Protein AF-A0A2V1K6I4-F1 (afdb_monomer)

Sequence (232 aa):
MAAVVGASSCLRKLARFDKHNQSDSRKQEQRWRVDILKKLDGSPRFKNSRKVRKVLEIADAGIETPGEGYLLWLMHCIIPNAVRGCHIEKGLTPSPAPEWLTTPATASARNLSRKTATEQRIKIFTQYEIIASGRQYFGDLAIPSHKIIIEFDGGEKIQNSRARIEFLERQRNLLNAGWSVVRIDSRQLAHPQELIDYLISRLSALGIPVRHPQGSLWSTIPRELLDLDRRY

Organism: NCBI:txid2175228

Structure (mmCIF, N/CA/C/O backbone):
data_AF-A0A2V1K6I4-F1
#
_entry.id   AF-A0A2V1K6I4-F1
#
loop_
_atom_site.group_PDB
_atom_site.id
_atom_site.type_symbol
_atom_site.label_atom_id
_atom_site.label_alt_id
_atom_site.label_comp_id
_atom_site.label_asym_id
_atom_site.label_entity_id
_atom_site.label_seq_id
_atom_site.pdbx_PDB_ins_code
_atom_site.Cartn_x
_atom_site.Cartn_y
_atom_site.Cartn_z
_atom_site.occupancy
_atom_site.B_iso_or_equiv
_atom_site.auth_seq_id
_atom_site.auth_comp_id
_atom_site.auth_asym_id
_atom_site.auth_atom_id
_atom_site.pdbx_PDB_model_num
ATOM 1 N N . MET A 1 1 ? -1.524 8.870 11.086 1.00 63.84 1 MET A N 1
ATOM 2 C CA . MET A 1 1 ? -0.288 8.115 10.806 1.00 63.84 1 MET A CA 1
ATOM 3 C C . MET A 1 1 ? -0.045 6.922 11.746 1.00 63.84 1 MET A C 1
ATOM 5 O O . MET A 1 1 ? -0.397 5.818 11.355 1.00 63.84 1 MET A O 1
ATOM 9 N N . ALA A 1 2 ? 0.477 7.103 12.974 1.00 72.00 2 ALA A N 1
ATOM 10 C CA . ALA A 1 2 ? 0.943 5.997 13.842 1.00 72.00 2 ALA A CA 1
ATOM 11 C C . ALA A 1 2 ? -0.101 4.894 14.116 1.00 72.00 2 ALA A C 1
ATOM 13 O O . ALA A 1 2 ? 0.232 3.717 14.207 1.00 72.00 2 ALA A O 1
ATOM 14 N N . ALA A 1 3 ? -1.384 5.263 14.181 1.00 83.56 3 ALA A N 1
ATOM 15 C CA . ALA A 1 3 ? -2.464 4.304 14.391 1.00 83.56 3 ALA A CA 1
ATOM 16 C C . ALA A 1 3 ? -2.672 3.339 13.208 1.00 83.56 3 ALA A C 1
ATOM 18 O O . ALA A 1 3 ? -3.012 2.190 13.452 1.00 83.56 3 ALA A O 1
ATOM 19 N N . VAL A 1 4 ? -2.467 3.775 11.954 1.00 89.75 4 VAL A N 1
ATOM 20 C CA . VAL A 1 4 ? -2.581 2.888 10.777 1.00 89.75 4 VAL A CA 1
ATOM 21 C C . VAL A 1 4 ? -1.440 1.884 10.778 1.00 89.75 4 VAL A C 1
ATOM 23 O O . VAL A 1 4 ? -1.701 0.696 10.667 1.00 89.75 4 VAL A O 1
ATOM 26 N N . VAL A 1 5 ? -0.206 2.348 10.998 1.00 90.56 5 VAL A N 1
ATOM 27 C CA . VAL A 1 5 ? 0.976 1.480 11.103 1.00 90.56 5 VAL A CA 1
ATOM 28 C C . VAL A 1 5 ? 0.772 0.422 12.188 1.00 90.56 5 VAL A C 1
ATOM 30 O O . VAL A 1 5 ? 0.805 -0.770 11.897 1.00 90.56 5 VAL A O 1
ATOM 33 N N . GLY A 1 6 ? 0.450 0.843 13.417 1.00 89.62 6 GLY A N 1
ATOM 34 C CA . GLY A 1 6 ? 0.226 -0.085 14.526 1.00 89.62 6 GLY A CA 1
ATOM 35 C C . GLY A 1 6 ? -0.951 -1.040 14.295 1.00 89.62 6 GLY A C 1
ATOM 36 O O . GLY A 1 6 ? -0.844 -2.231 14.582 1.00 89.62 6 GLY A O 1
ATOM 37 N N . ALA A 1 7 ? -2.067 -0.554 13.739 1.00 91.81 7 ALA A N 1
ATOM 38 C CA . ALA A 1 7 ? -3.213 -1.403 13.419 1.00 91.81 7 ALA A CA 1
ATOM 39 C C . ALA A 1 7 ? -2.878 -2.436 12.334 1.00 91.81 7 ALA A C 1
ATOM 41 O O . ALA A 1 7 ? -3.258 -3.596 12.482 1.00 91.81 7 ALA A O 1
ATOM 42 N N . SER A 1 8 ? -2.138 -2.048 11.292 1.00 94.94 8 SER A N 1
ATOM 43 C CA . SER A 1 8 ? -1.666 -2.955 10.245 1.00 94.94 8 SER A CA 1
ATOM 44 C C . SER A 1 8 ? -0.745 -4.038 10.812 1.00 94.94 8 SER A C 1
ATOM 46 O O . SER A 1 8 ? -0.978 -5.219 10.561 1.00 94.94 8 SER A O 1
ATOM 48 N N . SER A 1 9 ? 0.224 -3.682 11.667 1.00 93.06 9 SER A N 1
ATOM 49 C CA . SER A 1 9 ? 1.100 -4.664 12.327 1.00 93.06 9 SER A CA 1
ATOM 50 C C . SER A 1 9 ? 0.318 -5.646 13.211 1.00 93.06 9 SER A C 1
ATOM 52 O O . SER A 1 9 ? 0.572 -6.853 13.183 1.00 93.06 9 SER A O 1
ATOM 54 N N . CYS A 1 10 ? -0.676 -5.161 13.963 1.00 94.19 10 CYS A N 1
ATOM 55 C CA . CYS A 1 10 ? -1.570 -6.019 14.744 1.00 94.19 10 CYS A CA 1
ATOM 56 C C . CYS A 1 10 ? -2.390 -6.956 13.849 1.00 94.19 10 CYS A C 1
ATOM 58 O O . CYS A 1 10 ? -2.438 -8.157 14.111 1.00 94.19 10 CYS A O 1
ATOM 60 N N . LEU A 1 11 ? -3.008 -6.431 12.785 1.00 94.88 11 LEU A N 1
ATOM 61 C CA . LEU A 1 11 ? -3.784 -7.225 11.829 1.00 94.88 11 LEU A CA 1
ATOM 62 C C . LEU A 1 11 ? -2.917 -8.291 11.159 1.00 94.88 11 LEU A C 1
ATOM 64 O O . LEU A 1 11 ? -3.345 -9.439 11.091 1.00 94.88 11 LEU A O 1
ATOM 68 N N . ARG A 1 12 ? -1.688 -7.956 10.750 1.00 95.38 12 ARG A N 1
ATOM 69 C CA . ARG A 1 12 ? -0.722 -8.908 10.186 1.00 95.38 12 ARG A CA 1
ATOM 70 C C . ARG A 1 12 ? -0.450 -10.070 11.131 1.00 95.38 12 ARG A C 1
ATOM 72 O O . ARG A 1 12 ? -0.539 -11.229 10.728 1.00 95.38 12 ARG A O 1
ATOM 79 N N . LYS A 1 13 ? -0.146 -9.766 12.398 1.00 94.94 13 LYS A N 1
ATOM 80 C CA . LYS A 1 13 ? 0.160 -10.778 13.419 1.00 94.94 13 LYS A CA 1
ATOM 81 C C . LYS A 1 13 ? -1.050 -11.657 13.734 1.00 94.94 13 LYS A C 1
ATOM 83 O O . LYS A 1 13 ? -0.913 -12.874 13.815 1.00 94.94 13 LYS A O 1
ATOM 88 N N . LEU A 1 14 ? -2.230 -11.054 13.882 1.00 94.44 14 LEU A N 1
ATOM 89 C CA . LEU A 1 14 ? -3.480 -11.767 14.151 1.00 94.44 14 LEU A CA 1
ATOM 90 C C . LEU A 1 14 ? -3.895 -12.660 12.972 1.00 94.44 14 LEU A C 1
ATOM 92 O O . LEU A 1 14 ? -4.284 -13.811 13.174 1.00 94.44 14 LEU A O 1
ATOM 96 N N . ALA A 1 15 ? -3.773 -12.150 11.746 1.00 93.00 15 ALA A N 1
ATOM 97 C CA . ALA A 1 15 ? -4.094 -12.883 10.526 1.00 93.00 15 ALA A CA 1
ATOM 98 C C . ALA A 1 15 ? -3.044 -13.940 10.158 1.00 93.00 15 ALA A C 1
ATOM 100 O O . ALA A 1 15 ? -3.341 -14.794 9.329 1.00 93.00 15 ALA A O 1
ATOM 101 N N . ARG A 1 16 ? -1.847 -13.892 10.770 1.00 94.19 16 ARG A N 1
ATOM 102 C CA . ARG A 1 16 ? -0.664 -14.673 10.365 1.00 94.19 16 ARG A CA 1
ATOM 103 C C . ARG A 1 16 ? -0.406 -14.530 8.864 1.00 94.19 16 ARG A C 1
ATOM 105 O O . ARG A 1 16 ? -0.282 -15.522 8.157 1.00 94.19 16 ARG A O 1
ATOM 112 N N . PHE A 1 17 ? -0.404 -13.283 8.393 1.00 93.81 17 PHE A N 1
ATOM 113 C CA . PHE A 1 17 ? -0.403 -12.990 6.965 1.00 93.81 17 PHE A CA 1
ATOM 114 C C . PHE A 1 17 ? 0.823 -13.582 6.262 1.00 93.81 17 PHE A C 1
ATOM 116 O O . PHE A 1 17 ? 1.963 -13.293 6.636 1.00 93.81 17 PHE A O 1
ATOM 123 N N . ASP A 1 18 ? 0.558 -14.341 5.208 1.00 93.12 18 ASP A N 1
ATOM 124 C CA . ASP A 1 18 ? 1.526 -14.886 4.270 1.00 93.12 18 ASP A CA 1
ATOM 125 C C . ASP A 1 18 ? 1.129 -14.474 2.845 1.00 93.12 18 ASP A C 1
ATOM 127 O O . ASP A 1 18 ? 0.039 -14.790 2.359 1.00 93.12 18 ASP A O 1
ATOM 131 N N . LYS A 1 19 ? 2.034 -13.769 2.159 1.00 89.94 19 LYS A N 1
ATOM 132 C CA . LYS A 1 19 ? 1.825 -13.296 0.785 1.00 89.94 19 LYS A CA 1
ATOM 133 C C . LYS A 1 19 ? 1.716 -14.431 -0.234 1.00 89.94 19 LYS A C 1
ATOM 135 O O . LYS A 1 19 ? 1.073 -14.240 -1.263 1.00 89.94 19 LYS A O 1
ATOM 140 N N . HIS A 1 20 ? 2.273 -15.608 0.054 1.00 91.44 20 HIS A N 1
ATOM 141 C CA . HIS A 1 20 ? 2.149 -16.783 -0.812 1.00 91.44 20 HIS A CA 1
ATOM 142 C C . HIS A 1 20 ? 0.828 -17.536 -0.592 1.00 91.44 20 HIS A C 1
ATOM 144 O O . HIS A 1 20 ? 0.356 -18.209 -1.505 1.00 91.44 20 HIS A O 1
ATOM 150 N N . ASN A 1 21 ? 0.176 -17.349 0.562 1.00 90.94 21 ASN A N 1
ATOM 151 C CA . ASN A 1 21 ? -1.179 -17.830 0.839 1.00 90.94 21 ASN A CA 1
ATOM 152 C C . ASN A 1 21 ? -2.163 -16.657 1.018 1.00 90.94 21 ASN A C 1
ATOM 154 O O . ASN A 1 21 ? -2.717 -16.421 2.099 1.00 90.94 21 ASN A O 1
ATOM 158 N N . GLN A 1 22 ? -2.384 -15.895 -0.060 1.00 87.81 22 GLN A N 1
ATOM 159 C CA . GLN A 1 22 ? -3.242 -14.705 -0.018 1.00 87.81 22 GLN A CA 1
ATOM 160 C C . GLN A 1 22 ? -4.694 -15.016 0.346 1.00 87.81 22 GLN A C 1
ATOM 162 O O . GLN A 1 22 ? -5.299 -14.253 1.094 1.00 87.81 22 GLN A O 1
ATOM 167 N N . SER A 1 23 ? -5.266 -16.114 -0.160 1.00 87.44 23 SER A N 1
ATOM 168 C CA . SER A 1 23 ? -6.667 -16.466 0.115 1.00 87.44 23 SER A CA 1
ATOM 169 C C . SER A 1 23 ? -6.921 -16.558 1.619 1.00 87.44 23 SER A C 1
ATOM 171 O O . SER A 1 23 ? -7.793 -15.864 2.150 1.00 87.44 23 SER A O 1
ATOM 173 N N . ASP A 1 24 ? -6.137 -17.375 2.320 1.00 89.81 24 ASP A N 1
ATOM 174 C CA . ASP A 1 24 ? -6.381 -17.629 3.738 1.00 89.81 24 ASP A CA 1
ATOM 175 C C . ASP A 1 24 ? -5.987 -16.425 4.587 1.00 89.81 24 ASP A C 1
ATOM 177 O O . ASP A 1 24 ? -6.739 -16.022 5.477 1.00 89.81 24 ASP A O 1
ATOM 181 N N . SER A 1 25 ? -4.872 -15.776 4.250 1.00 92.00 25 SER A N 1
ATOM 182 C CA . SER A 1 25 ? -4.413 -14.569 4.937 1.00 92.00 25 SER A CA 1
ATOM 183 C C . SER A 1 25 ? -5.454 -13.447 4.890 1.00 92.00 25 SER A C 1
ATOM 185 O O . SER A 1 25 ? -5.735 -12.811 5.909 1.00 92.00 25 SER A O 1
ATOM 187 N N . ARG A 1 26 ? -6.094 -13.227 3.733 1.00 91.25 26 ARG A N 1
ATOM 188 C CA . ARG A 1 26 ? -7.129 -12.193 3.553 1.00 91.25 26 ARG A CA 1
ATOM 189 C C . ARG A 1 26 ? -8.442 -12.559 4.243 1.00 91.25 26 ARG A C 1
ATOM 191 O O . ARG A 1 26 ? -9.076 -11.679 4.830 1.00 91.25 26 ARG A O 1
ATOM 198 N N . LYS A 1 27 ? -8.830 -13.842 4.246 1.00 91.50 27 LYS A N 1
ATOM 199 C CA . LYS A 1 27 ? -9.980 -14.337 5.030 1.00 91.50 27 LYS A CA 1
ATOM 200 C C . LYS A 1 27 ? -9.769 -14.100 6.527 1.00 91.50 27 LYS A C 1
ATOM 202 O O . LYS A 1 27 ? -10.657 -13.573 7.198 1.00 91.50 27 LYS A O 1
ATOM 207 N N . GLN A 1 28 ? -8.584 -14.425 7.040 1.00 92.62 28 GLN A N 1
ATOM 208 C CA . GLN A 1 28 ? -8.234 -14.242 8.449 1.00 92.62 28 GLN A CA 1
ATOM 209 C C . GLN A 1 28 ? -8.159 -12.761 8.834 1.00 92.62 28 GLN A C 1
ATOM 211 O O . GLN A 1 28 ? -8.703 -12.370 9.867 1.00 92.62 28 GLN A O 1
ATOM 216 N N . GLU A 1 29 ? -7.563 -11.916 7.991 1.00 93.38 29 GLU A N 1
ATOM 217 C CA . GLU A 1 29 ? -7.578 -10.460 8.167 1.00 93.38 29 GLU A CA 1
ATOM 218 C C . GLU A 1 29 ? -9.015 -9.930 8.277 1.00 93.38 29 GLU A C 1
ATOM 220 O O . GLU A 1 29 ? -9.332 -9.171 9.197 1.00 93.38 29 GLU A O 1
ATOM 225 N N . GLN A 1 30 ? -9.902 -10.347 7.368 1.00 92.81 30 GLN A N 1
ATOM 226 C CA . GLN A 1 30 ? -11.288 -9.889 7.369 1.00 92.81 30 GLN A CA 1
ATOM 227 C C . GLN A 1 30 ? -12.052 -10.367 8.607 1.00 92.81 30 GLN A C 1
ATOM 229 O O . GLN A 1 30 ? -12.802 -9.583 9.193 1.00 92.81 30 GLN A O 1
ATOM 234 N N . ARG A 1 31 ? -11.828 -11.611 9.046 1.00 94.25 31 ARG A N 1
ATOM 235 C CA . ARG A 1 31 ? -12.384 -12.140 10.297 1.00 94.25 31 ARG A CA 1
ATOM 236 C C . ARG A 1 31 ? -11.976 -11.277 11.491 1.00 94.25 31 ARG A C 1
ATOM 238 O O . ARG A 1 31 ? -12.842 -10.799 12.220 1.00 94.25 31 ARG A O 1
ATOM 245 N N . TRP A 1 32 ? -10.680 -11.009 11.649 1.00 94.19 32 TRP A N 1
ATOM 246 C CA . TRP A 1 32 ? -10.184 -10.182 12.750 1.00 94.19 32 TRP A CA 1
ATOM 247 C C . TRP A 1 32 ? -10.692 -8.744 12.684 1.00 94.19 32 TRP A C 1
ATOM 249 O O . TRP A 1 32 ? -11.051 -8.180 13.717 1.00 94.19 32 TRP A O 1
ATOM 259 N N . ARG A 1 33 ? -10.793 -8.154 11.487 1.00 93.00 33 ARG A N 1
ATOM 260 C CA . ARG A 1 33 ? -11.390 -6.825 11.308 1.00 93.00 33 ARG A CA 1
ATOM 261 C C . ARG A 1 33 ? -12.840 -6.801 11.803 1.00 93.00 33 ARG A C 1
ATOM 263 O O . ARG A 1 33 ? -13.202 -5.903 12.561 1.00 93.00 33 ARG A O 1
ATOM 270 N N . VAL A 1 34 ? -13.651 -7.788 11.417 1.00 92.19 34 VAL A N 1
ATOM 271 C CA . VAL A 1 34 ? -15.049 -7.911 11.867 1.00 92.19 34 VAL A CA 1
ATOM 272 C C . VAL A 1 34 ? -15.129 -8.086 13.384 1.00 92.19 34 VAL A C 1
ATOM 274 O O . VAL A 1 34 ? -15.931 -7.413 14.029 1.00 92.19 34 VAL A O 1
ATOM 277 N N . ASP A 1 35 ? -14.278 -8.923 13.972 1.00 93.06 35 ASP A N 1
ATOM 278 C CA . ASP A 1 35 ? -14.280 -9.169 15.417 1.00 93.06 35 ASP A CA 1
ATOM 279 C C . ASP A 1 35 ? -13.876 -7.923 16.223 1.00 93.06 35 ASP A C 1
ATOM 281 O O . ASP A 1 35 ? -14.485 -7.626 17.255 1.00 93.06 35 ASP A O 1
ATOM 285 N N . ILE A 1 36 ? -12.898 -7.146 15.744 1.00 90.44 36 ILE A N 1
ATOM 286 C CA . ILE A 1 36 ? -12.516 -5.867 16.363 1.00 90.44 36 ILE A CA 1
ATOM 287 C C . ILE A 1 36 ? -13.678 -4.868 16.292 1.00 90.44 36 ILE A C 1
ATOM 289 O O . ILE A 1 36 ? -13.981 -4.212 17.290 1.00 90.44 36 ILE A O 1
ATOM 293 N N . LEU A 1 37 ? -14.357 -4.768 15.144 1.00 89.88 37 LEU A N 1
ATOM 294 C CA . LEU A 1 37 ? -15.504 -3.872 14.982 1.00 89.88 37 LEU A CA 1
ATOM 295 C C . LEU A 1 37 ? -16.677 -4.273 15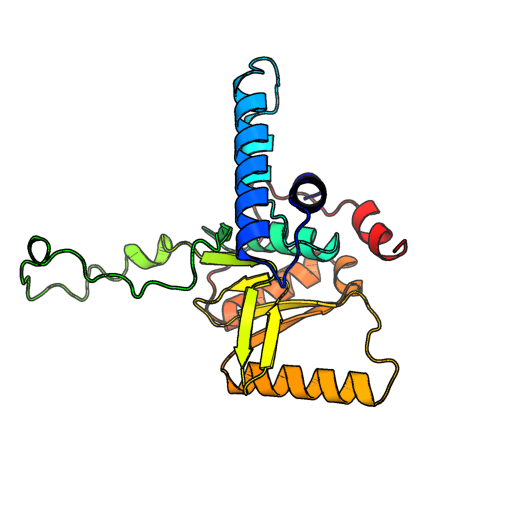.886 1.00 89.88 37 LEU A C 1
ATOM 297 O O . LEU A 1 37 ? -17.242 -3.404 16.543 1.00 89.88 37 LEU A O 1
ATOM 301 N N . LYS A 1 38 ? -16.980 -5.572 16.012 1.00 90.75 38 LYS A N 1
ATOM 302 C CA . LYS A 1 38 ? -18.009 -6.074 16.942 1.00 90.75 38 LYS A CA 1
ATOM 303 C C . LYS A 1 38 ? -17.702 -5.709 18.395 1.00 90.75 38 LYS A C 1
ATOM 305 O O . LYS A 1 38 ? -18.582 -5.241 19.112 1.00 90.75 38 LYS A O 1
ATOM 310 N N . LYS A 1 39 ? -16.448 -5.877 18.832 1.00 89.50 39 LYS A N 1
ATOM 311 C CA . LYS A 1 39 ? -16.016 -5.474 20.185 1.00 89.50 39 LYS A CA 1
ATOM 312 C C . LYS A 1 39 ? -16.147 -3.966 20.405 1.00 89.50 39 LYS A C 1
ATOM 314 O O . LYS A 1 39 ? -16.493 -3.533 21.504 1.00 89.50 39 LYS A O 1
ATOM 319 N N . LEU A 1 40 ? -15.886 -3.176 19.364 1.00 88.38 40 LEU A N 1
ATOM 320 C CA . LEU A 1 40 ? -16.033 -1.726 19.402 1.00 88.38 40 LEU A CA 1
ATOM 321 C C . LEU A 1 40 ? -17.504 -1.301 19.519 1.00 88.38 40 LEU A C 1
ATOM 323 O O . LEU A 1 40 ? -17.806 -0.415 20.313 1.00 88.38 40 LEU A O 1
ATOM 327 N N . ASP A 1 41 ? -18.406 -1.951 18.779 1.00 86.56 41 ASP A N 1
ATOM 328 C CA . ASP A 1 41 ? -19.857 -1.729 18.866 1.00 86.56 41 ASP A CA 1
ATOM 329 C C . ASP A 1 41 ? -20.428 -2.120 20.235 1.00 86.56 41 ASP A C 1
ATOM 331 O O . ASP A 1 41 ? -21.271 -1.409 20.778 1.00 86.56 41 ASP A O 1
ATOM 335 N N . GLY A 1 42 ? -19.902 -3.182 20.851 1.00 87.56 42 GLY A N 1
ATOM 336 C CA . GLY A 1 42 ? -20.251 -3.578 22.220 1.00 87.56 42 GLY A CA 1
ATOM 337 C C . GLY A 1 42 ? -19.693 -2.664 23.321 1.00 87.56 42 GLY A C 1
ATOM 338 O O . GLY A 1 42 ? -19.988 -2.884 24.493 1.00 87.56 42 GLY A O 1
ATOM 339 N N . SER A 1 43 ? -18.897 -1.642 22.978 1.00 85.94 43 SER A N 1
ATOM 340 C CA . SER A 1 43 ? -18.211 -0.756 23.931 1.00 85.94 43 SER A CA 1
ATOM 341 C C . SER A 1 43 ? -18.642 0.716 23.779 1.00 85.94 43 SER A C 1
ATOM 343 O O . SER A 1 43 ? -17.823 1.568 23.420 1.00 85.94 43 SER A O 1
ATOM 345 N N . PRO A 1 44 ? -19.902 1.079 24.098 1.00 74.56 44 PRO A N 1
ATOM 346 C CA . PRO A 1 44 ? -20.460 2.412 23.831 1.00 74.56 44 PRO A CA 1
ATOM 347 C C . PRO A 1 44 ? -19.747 3.562 24.565 1.00 74.56 44 PRO A C 1
ATOM 349 O O . PRO A 1 44 ? -19.820 4.710 24.137 1.00 74.56 44 PRO A O 1
ATOM 352 N N . ARG A 1 45 ? -19.006 3.274 25.647 1.00 76.44 45 ARG A N 1
ATOM 353 C CA . ARG A 1 45 ? -18.209 4.270 26.391 1.00 76.44 45 ARG A CA 1
ATOM 354 C C . ARG A 1 45 ? -16.848 4.587 25.755 1.00 76.44 45 ARG A C 1
ATOM 356 O O . ARG A 1 45 ? -16.142 5.471 26.243 1.00 76.44 45 ARG A O 1
ATOM 363 N N . PHE A 1 46 ? -16.450 3.899 24.684 1.00 77.81 46 PHE A N 1
ATOM 364 C CA . PHE A 1 46 ? -15.166 4.148 24.034 1.00 77.81 46 PHE A CA 1
ATOM 365 C C . PHE A 1 46 ? -15.210 5.437 23.194 1.00 77.81 46 PHE A C 1
ATOM 367 O O . PHE A 1 46 ? -15.682 5.455 22.055 1.00 77.81 46 PHE A O 1
ATOM 374 N N . LYS A 1 47 ? -14.665 6.527 23.752 1.00 72.19 47 LYS A N 1
ATOM 375 C CA . LYS A 1 47 ? -14.739 7.902 23.210 1.00 72.19 47 LYS A CA 1
ATOM 376 C C . LYS A 1 47 ? -14.149 8.091 21.797 1.00 72.19 47 LYS A C 1
ATOM 378 O O . LYS A 1 47 ? -14.404 9.112 21.171 1.00 72.19 47 LYS A O 1
ATOM 383 N N . ASN A 1 48 ? -13.410 7.112 21.262 1.00 79.69 48 ASN A N 1
ATOM 384 C CA . ASN A 1 48 ? -12.685 7.213 19.987 1.00 79.69 48 ASN A CA 1
ATOM 385 C C . ASN A 1 48 ? -13.135 6.206 18.911 1.00 79.69 48 ASN A C 1
ATOM 387 O O . ASN A 1 48 ? -12.390 5.940 17.964 1.00 79.69 48 ASN A O 1
ATOM 391 N N . SER A 1 49 ? -14.344 5.645 19.015 1.00 81.62 49 SER A N 1
ATOM 392 C CA . SER A 1 49 ? -14.823 4.584 18.112 1.00 81.62 49 SER A CA 1
ATOM 393 C C . SER A 1 49 ? -14.798 4.980 16.631 1.00 81.62 49 SER A C 1
ATOM 395 O O . SER A 1 49 ? -14.297 4.232 15.794 1.00 81.62 49 SER A O 1
ATOM 397 N N . ARG A 1 50 ? -15.220 6.205 16.297 1.00 82.56 50 ARG A N 1
ATOM 398 C CA . ARG A 1 50 ? -15.160 6.732 14.920 1.00 82.56 50 ARG A CA 1
ATOM 399 C C . ARG A 1 50 ? -13.733 6.773 14.363 1.00 82.56 50 ARG A C 1
ATOM 401 O O . ARG A 1 50 ? -13.523 6.461 13.196 1.00 82.56 50 ARG A O 1
ATOM 408 N N . LYS A 1 51 ? -12.748 7.144 15.189 1.00 82.81 51 LYS A N 1
ATOM 409 C CA . LYS A 1 51 ? -11.334 7.203 14.784 1.00 82.81 51 LYS A CA 1
ATOM 410 C C . LYS A 1 51 ? -10.780 5.803 14.531 1.00 82.81 51 LYS A C 1
ATOM 412 O O . LYS A 1 51 ? -10.094 5.606 13.536 1.00 82.81 51 LYS A O 1
ATOM 417 N N . VAL A 1 52 ? -11.119 4.836 15.385 1.00 85.19 52 VAL A N 1
ATOM 418 C CA . VAL A 1 52 ? -10.720 3.430 15.203 1.00 85.19 52 VAL A CA 1
ATOM 419 C C . VAL A 1 52 ? -11.301 2.852 13.913 1.00 85.19 52 VAL A C 1
ATOM 421 O O . VAL A 1 52 ? -10.563 2.218 13.168 1.00 85.19 52 VAL A O 1
ATOM 424 N N . ARG A 1 53 ? -12.574 3.130 13.593 1.00 87.75 53 ARG A N 1
ATOM 425 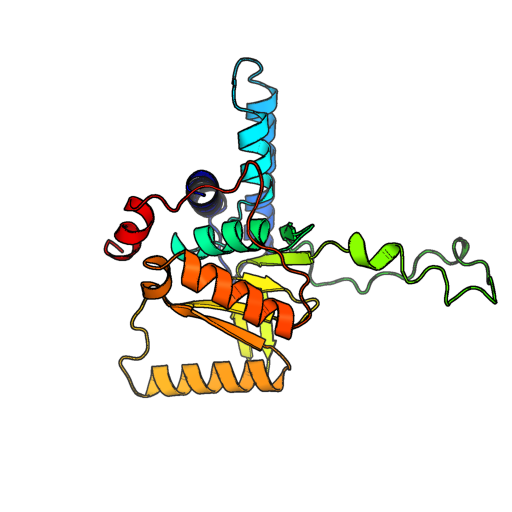C CA . ARG A 1 53 ? -13.190 2.698 12.323 1.00 87.75 53 ARG A CA 1
ATOM 426 C C . ARG A 1 53 ? -12.428 3.227 11.108 1.00 87.75 53 ARG A C 1
ATOM 428 O O . ARG A 1 53 ? -11.991 2.428 10.291 1.00 87.75 53 ARG A O 1
ATOM 435 N N . LYS A 1 54 ? -12.151 4.536 11.062 1.00 87.12 54 LYS A N 1
ATOM 436 C CA . LYS A 1 54 ? -11.354 5.149 9.980 1.00 87.12 54 LYS A CA 1
ATOM 437 C C . LYS A 1 54 ? -9.949 4.557 9.855 1.00 87.12 54 LYS A C 1
ATOM 439 O O . LYS A 1 54 ? -9.425 4.425 8.757 1.00 87.12 54 LYS A O 1
ATOM 444 N N . VAL A 1 55 ? -9.317 4.214 10.979 1.00 89.50 55 VAL A N 1
ATOM 445 C CA . VAL A 1 55 ? -8.005 3.551 10.967 1.00 89.50 55 VAL A CA 1
ATOM 446 C C . VAL A 1 55 ? -8.119 2.140 10.387 1.00 89.50 55 VAL A C 1
ATOM 448 O O . VAL A 1 55 ? -7.313 1.790 9.536 1.00 89.50 55 VAL A O 1
ATOM 451 N N . LEU A 1 56 ? -9.120 1.352 10.794 1.00 90.56 56 LEU A N 1
ATOM 452 C CA . LEU A 1 56 ? -9.339 -0.020 10.312 1.00 90.56 56 LEU A CA 1
ATOM 453 C C . LEU A 1 56 ? -9.817 -0.108 8.853 1.00 90.56 56 LEU A C 1
ATOM 455 O O . LEU A 1 56 ? -9.658 -1.161 8.233 1.00 90.56 56 LEU A O 1
ATOM 459 N N . GLU A 1 57 ? -10.400 0.967 8.318 1.00 88.94 57 GLU A N 1
ATOM 460 C CA . GLU A 1 57 ? -10.731 1.110 6.892 1.00 88.94 57 GLU A CA 1
ATOM 461 C C . GLU A 1 57 ? -9.475 1.150 6.010 1.00 88.94 57 GLU A C 1
ATOM 463 O O . GLU A 1 57 ? -9.502 0.648 4.887 1.00 88.94 57 GLU A O 1
ATOM 468 N N . ILE A 1 58 ? -8.384 1.722 6.530 1.00 91.69 58 ILE A N 1
ATOM 469 C CA . ILE A 1 58 ? -7.107 1.868 5.821 1.00 91.69 58 ILE A CA 1
ATOM 470 C C . ILE A 1 58 ? -6.155 0.724 6.170 1.00 91.69 58 ILE A C 1
ATOM 472 O O . ILE A 1 58 ? -5.530 0.164 5.279 1.00 91.69 58 ILE A O 1
ATOM 476 N N . ALA A 1 59 ? -6.036 0.384 7.456 1.00 93.31 59 ALA A N 1
ATOM 477 C CA . ALA A 1 59 ? -5.086 -0.607 7.947 1.00 93.31 59 ALA A CA 1
ATOM 478 C C . ALA A 1 59 ? -5.263 -1.962 7.253 1.00 93.31 59 ALA A C 1
ATOM 480 O O . ALA A 1 59 ? -6.386 -2.413 7.003 1.00 93.31 59 ALA A O 1
ATOM 481 N N . ASP A 1 60 ? -4.143 -2.623 6.980 1.00 95.38 60 ASP A N 1
ATOM 482 C CA . ASP A 1 60 ? -4.090 -3.803 6.127 1.00 95.38 60 ASP A CA 1
ATOM 483 C C . ASP A 1 60 ? -2.994 -4.770 6.604 1.00 95.38 60 ASP A C 1
ATOM 485 O O . ASP A 1 60 ? -1.904 -4.346 6.987 1.00 95.38 60 ASP A O 1
ATOM 489 N N . ALA A 1 61 ? -3.290 -6.073 6.609 1.00 95.25 61 ALA A N 1
ATOM 490 C CA . ALA A 1 61 ? -2.383 -7.098 7.127 1.00 95.25 61 ALA A CA 1
ATOM 491 C C . ALA A 1 61 ? -1.183 -7.389 6.210 1.00 95.25 61 ALA A C 1
ATOM 493 O O . ALA A 1 61 ? -0.229 -8.021 6.659 1.00 95.25 61 ALA A O 1
ATOM 494 N N . GLY A 1 62 ? -1.212 -6.936 4.954 1.00 94.44 62 GLY A N 1
ATOM 495 C CA . GLY A 1 62 ? -0.103 -7.102 4.012 1.00 94.44 62 GLY A CA 1
ATOM 496 C C . GLY A 1 62 ? 1.076 -6.153 4.248 1.00 94.44 62 GLY A C 1
ATOM 497 O O . GLY A 1 62 ? 2.104 -6.313 3.604 1.00 94.44 62 GLY A O 1
ATOM 498 N N . ILE A 1 63 ? 0.956 -5.189 5.162 1.00 94.12 63 ILE A N 1
ATOM 499 C CA . ILE A 1 63 ? 2.047 -4.274 5.524 1.00 94.12 63 ILE A CA 1
ATOM 500 C C . ILE A 1 63 ? 3.117 -5.016 6.327 1.00 94.12 63 ILE A C 1
ATOM 502 O O . ILE A 1 63 ? 2.860 -5.435 7.456 1.00 94.12 63 ILE A O 1
ATOM 506 N N . GLU A 1 64 ? 4.311 -5.161 5.763 1.00 90.12 64 GLU A N 1
ATOM 507 C CA . GLU A 1 64 ? 5.430 -5.891 6.362 1.00 90.12 64 GLU A CA 1
ATOM 508 C C . GLU A 1 64 ? 6.282 -4.990 7.265 1.00 90.12 64 GLU A C 1
ATOM 510 O O . GLU A 1 64 ? 6.679 -5.412 8.352 1.00 90.12 64 GLU A O 1
ATOM 515 N N . THR A 1 65 ? 6.470 -3.729 6.871 1.00 88.38 65 THR A N 1
ATOM 516 C CA . THR A 1 65 ? 7.317 -2.759 7.580 1.00 88.38 65 THR A CA 1
ATOM 517 C C . THR A 1 65 ? 6.557 -1.501 8.031 1.00 88.38 65 THR A C 1
ATOM 519 O O . THR A 1 65 ? 5.512 -1.146 7.470 1.00 88.38 65 THR A O 1
ATOM 522 N N . PRO A 1 66 ? 7.063 -0.760 9.040 1.00 87.88 66 PRO A N 1
ATOM 523 C CA . PRO A 1 66 ? 6.508 0.543 9.408 1.00 87.88 66 PRO A CA 1
ATOM 524 C C . PRO A 1 66 ? 6.482 1.548 8.247 1.00 87.88 66 PRO A C 1
ATOM 526 O O . PRO A 1 66 ? 5.510 2.300 8.122 1.00 87.88 66 PRO A O 1
ATOM 529 N N . GLY A 1 67 ? 7.510 1.530 7.389 1.00 87.44 67 GLY A N 1
ATOM 530 C CA . GLY A 1 67 ? 7.616 2.381 6.202 1.00 87.44 67 GLY A CA 1
ATOM 531 C C . GLY A 1 67 ? 6.509 2.124 5.178 1.00 87.44 67 GLY A C 1
ATOM 532 O O . GLY A 1 67 ? 5.853 3.066 4.732 1.00 87.44 67 GLY A O 1
ATOM 533 N N . GLU A 1 68 ? 6.191 0.859 4.892 1.00 91.81 68 GLU A N 1
ATOM 534 C CA . GLU A 1 68 ? 5.036 0.502 4.054 1.00 91.81 68 GLU A CA 1
ATOM 535 C C . GLU A 1 68 ? 3.714 0.993 4.654 1.00 91.81 68 GLU A C 1
ATOM 537 O O . GLU A 1 68 ? 2.858 1.530 3.949 1.00 91.81 68 GLU A O 1
ATOM 542 N N . GLY A 1 69 ? 3.532 0.839 5.970 1.00 91.88 69 GLY A N 1
ATOM 543 C CA . GLY A 1 69 ? 2.315 1.280 6.655 1.00 91.88 69 GLY A CA 1
ATOM 544 C C . GLY A 1 69 ? 2.147 2.798 6.621 1.00 91.88 69 GLY A C 1
ATOM 545 O O . GLY A 1 69 ? 1.028 3.306 6.483 1.00 91.88 69 GLY A O 1
ATOM 546 N N . TYR A 1 70 ? 3.260 3.526 6.721 1.00 89.75 70 TYR A N 1
ATOM 547 C CA . TYR A 1 70 ? 3.289 4.967 6.524 1.00 89.75 70 TYR A CA 1
ATOM 548 C C . TYR A 1 70 ? 2.888 5.335 5.098 1.00 89.75 70 TYR A C 1
ATOM 550 O O . TYR A 1 70 ? 2.009 6.177 4.907 1.00 89.75 70 TYR A O 1
ATOM 558 N N . LEU A 1 71 ? 3.489 4.675 4.111 1.00 91.44 71 LEU A N 1
ATOM 559 C CA . LEU A 1 71 ? 3.223 4.922 2.705 1.00 91.44 71 LEU A CA 1
ATOM 560 C C . LEU A 1 71 ? 1.757 4.634 2.352 1.00 91.44 71 LEU A C 1
ATOM 562 O O . LEU A 1 71 ? 1.130 5.455 1.690 1.00 91.44 71 LEU A O 1
ATOM 566 N N . LEU A 1 72 ? 1.168 3.546 2.860 1.00 94.06 72 LEU A N 1
ATOM 567 C CA . LEU A 1 72 ? -0.258 3.249 2.688 1.00 94.06 72 LEU A CA 1
ATOM 568 C C . LEU A 1 72 ? -1.131 4.389 3.226 1.00 94.06 72 LEU A C 1
ATOM 570 O O . LEU A 1 72 ? -2.021 4.879 2.530 1.00 94.06 72 LEU A O 1
ATOM 574 N N . TRP A 1 73 ? -0.866 4.848 4.452 1.00 92.00 73 TRP A N 1
ATOM 575 C CA . TRP A 1 73 ? -1.580 5.990 5.026 1.00 92.00 73 TRP A CA 1
ATOM 576 C C . TRP A 1 73 ? -1.407 7.256 4.175 1.00 92.00 73 TRP A C 1
ATOM 578 O O . TRP A 1 73 ? -2.388 7.956 3.924 1.00 92.00 73 TRP A O 1
ATOM 588 N N . LEU A 1 74 ? -0.189 7.524 3.699 1.00 91.25 74 LEU A N 1
ATOM 589 C CA . LEU A 1 74 ? 0.109 8.694 2.884 1.00 91.25 74 LEU A CA 1
ATOM 590 C C . LEU A 1 74 ? -0.633 8.654 1.543 1.00 91.25 74 LEU A C 1
ATOM 592 O O . LEU A 1 74 ? -1.241 9.652 1.159 1.00 91.25 74 LEU A O 1
ATOM 596 N N . MET A 1 75 ? -0.663 7.497 0.874 1.00 92.75 75 MET A N 1
ATOM 597 C CA . MET A 1 75 ? -1.433 7.286 -0.355 1.00 92.75 75 MET A CA 1
ATOM 598 C C . MET A 1 75 ? -2.913 7.625 -0.156 1.00 92.75 75 MET A C 1
ATOM 600 O O . MET A 1 75 ? -3.493 8.340 -0.968 1.00 92.75 75 MET A O 1
ATOM 604 N N . HIS A 1 76 ? -3.513 7.200 0.960 1.00 92.06 76 HIS A N 1
ATOM 605 C CA . HIS A 1 76 ? -4.898 7.548 1.292 1.00 92.06 76 HIS A CA 1
ATOM 606 C C . HIS A 1 76 ? -5.121 9.043 1.577 1.00 92.06 76 HIS A C 1
ATOM 608 O O . HIS A 1 76 ? -6.241 9.537 1.430 1.00 92.06 76 HIS A O 1
ATOM 614 N N . CYS A 1 77 ? -4.086 9.777 1.990 1.00 90.38 77 CYS A N 1
ATOM 615 C CA . CYS A 1 77 ? -4.168 11.223 2.181 1.00 90.38 77 CYS A CA 1
ATOM 616 C C . CYS A 1 77 ? -4.067 11.994 0.855 1.00 90.38 77 CYS A C 1
ATOM 618 O O . CYS A 1 77 ? -4.798 12.975 0.675 1.00 90.38 77 CYS A O 1
ATOM 620 N N . ILE A 1 78 ? -3.188 11.563 -0.056 1.00 92.38 78 ILE A N 1
ATOM 621 C CA . ILE A 1 78 ? -2.898 12.295 -1.298 1.00 92.38 78 ILE A CA 1
ATOM 622 C C . ILE A 1 78 ? -3.778 11.876 -2.480 1.00 92.38 78 ILE A C 1
ATOM 624 O O . ILE A 1 78 ? -3.989 12.687 -3.374 1.00 92.38 78 ILE A O 1
ATOM 628 N N . ILE A 1 79 ? -4.330 10.660 -2.492 1.00 92.56 79 ILE A N 1
ATOM 629 C CA . ILE A 1 79 ? -5.228 10.183 -3.553 1.00 92.56 79 ILE A CA 1
ATOM 630 C C . ILE A 1 79 ? -6.687 10.378 -3.097 1.00 92.56 79 ILE A C 1
ATOM 632 O O . ILE A 1 79 ? -7.131 9.729 -2.142 1.00 92.56 79 ILE A O 1
ATOM 636 N N . PRO A 1 80 ? -7.474 11.258 -3.744 1.00 89.56 80 PRO A N 1
ATOM 637 C CA . PRO A 1 80 ? -8.897 11.400 -3.455 1.00 89.56 80 PRO A CA 1
ATOM 638 C C . PRO A 1 80 ? -9.643 10.079 -3.673 1.00 89.56 80 PRO A C 1
ATOM 640 O O . PRO A 1 80 ? -9.369 9.349 -4.621 1.00 89.56 80 PRO A O 1
ATOM 643 N N . ASN A 1 81 ? -10.609 9.776 -2.802 1.00 87.25 81 ASN A N 1
ATOM 644 C CA . ASN A 1 81 ? -11.435 8.562 -2.880 1.00 87.25 81 ASN A CA 1
ATOM 645 C C . ASN A 1 81 ? -10.638 7.243 -2.895 1.00 87.25 81 ASN A C 1
ATOM 647 O O . ASN A 1 81 ? -11.162 6.211 -3.328 1.00 87.25 81 ASN A O 1
ATOM 651 N N . ALA A 1 82 ? -9.393 7.261 -2.407 1.00 91.12 82 ALA A N 1
ATOM 652 C CA . ALA A 1 82 ? -8.610 6.055 -2.207 1.00 91.12 82 ALA A CA 1
ATOM 653 C C . ALA A 1 82 ? -9.296 5.123 -1.211 1.00 91.12 82 ALA A C 1
ATOM 655 O O . ALA A 1 82 ? -9.664 5.516 -0.099 1.00 91.12 82 ALA A O 1
ATOM 656 N N . VAL A 1 83 ? -9.431 3.865 -1.608 1.00 92.00 83 VAL A N 1
ATOM 657 C CA . VAL A 1 83 ? -9.962 2.794 -0.774 1.00 92.00 83 VAL A CA 1
ATOM 658 C C . VAL A 1 83 ? -8.992 1.626 -0.778 1.00 92.00 83 VAL A C 1
ATOM 660 O O . VAL A 1 83 ? -8.315 1.352 -1.769 1.00 92.00 83 VAL A O 1
ATOM 663 N N . ARG A 1 84 ? -8.951 0.901 0.333 1.00 90.75 84 ARG A N 1
ATOM 664 C CA . ARG A 1 84 ? -8.197 -0.341 0.418 1.00 90.75 84 ARG A CA 1
ATOM 665 C C . ARG A 1 84 ? -8.806 -1.366 -0.542 1.00 90.75 84 ARG A C 1
ATOM 667 O O . ARG A 1 84 ? -10.023 -1.567 -0.569 1.00 90.75 84 ARG A O 1
ATOM 674 N N . GLY A 1 85 ? -7.969 -2.009 -1.340 1.00 85.44 85 GLY A N 1
ATOM 675 C CA . GLY A 1 85 ? -8.352 -3.132 -2.178 1.00 85.44 85 GLY A CA 1
ATOM 676 C C . GLY A 1 85 ? -8.579 -4.373 -1.321 1.00 85.44 85 GLY A C 1
ATOM 677 O O . GLY A 1 85 ? -7.745 -4.723 -0.493 1.00 85.44 85 GLY A O 1
ATOM 678 N N . CYS A 1 86 ? -9.707 -5.056 -1.511 1.00 70.12 86 CYS A N 1
ATOM 679 C CA . CYS A 1 86 ? -9.892 -6.403 -0.988 1.00 70.12 86 CYS A CA 1
ATOM 680 C C . CYS A 1 86 ? -9.595 -7.411 -2.103 1.00 70.12 86 CYS A C 1
ATOM 682 O O . CYS A 1 86 ? -10.178 -7.348 -3.185 1.00 70.12 86 CYS A O 1
ATOM 684 N N . HIS A 1 87 ? -8.684 -8.347 -1.844 1.00 62.72 87 HIS A N 1
ATOM 685 C CA . HIS A 1 87 ? -8.529 -9.537 -2.674 1.00 62.72 87 HIS A CA 1
ATOM 686 C C . HIS A 1 87 ? -9.644 -10.518 -2.306 1.00 62.72 87 HIS A C 1
ATOM 688 O O . HIS A 1 87 ? -9.432 -11.448 -1.535 1.00 62.72 87 HIS A O 1
ATOM 694 N N . ILE A 1 88 ? -10.857 -10.267 -2.796 1.00 50.28 88 ILE A N 1
ATOM 695 C CA . ILE A 1 88 ? -11.879 -11.311 -2.857 1.00 50.28 88 ILE A CA 1
ATOM 696 C C . ILE A 1 88 ? -11.839 -11.838 -4.290 1.00 50.28 88 ILE A C 1
ATOM 698 O O . ILE A 1 88 ? -12.3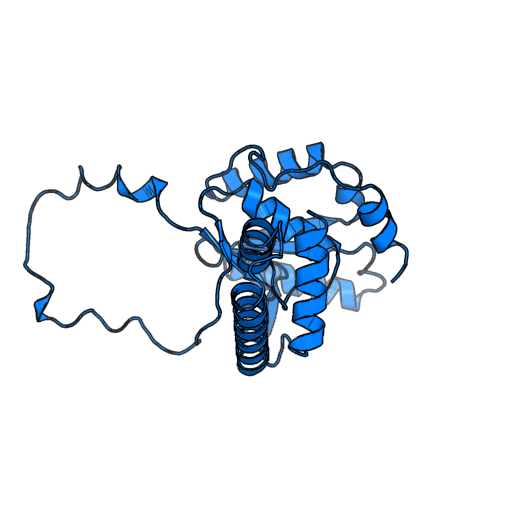08 -11.182 -5.211 1.00 50.28 88 ILE A O 1
ATOM 702 N N . GLU A 1 89 ? -11.167 -12.983 -4.417 1.00 42.00 89 GLU A N 1
ATOM 703 C CA . GLU A 1 89 ? -11.152 -13.920 -5.548 1.00 42.00 89 GLU A CA 1
ATOM 704 C C . GLU A 1 89 ? -10.529 -13.443 -6.875 1.00 42.00 89 GLU A C 1
ATOM 706 O O . GLU A 1 89 ? -11.123 -12.749 -7.696 1.00 42.00 89 GLU A O 1
ATOM 711 N N . LYS A 1 90 ? -9.320 -13.955 -7.146 1.00 38.47 90 LYS A N 1
ATOM 712 C CA . LYS A 1 90 ? -8.915 -14.301 -8.513 1.00 38.47 90 LYS A CA 1
ATOM 713 C C . LYS A 1 90 ? -9.826 -15.449 -8.965 1.00 38.47 90 LYS A C 1
ATOM 715 O O . LYS A 1 90 ? -9.688 -16.540 -8.422 1.00 38.47 90 LYS A O 1
ATOM 720 N N . GLY A 1 91 ? -10.735 -15.227 -9.917 1.00 36.72 91 GLY A N 1
ATOM 721 C CA . GLY A 1 91 ? -11.476 -16.356 -10.500 1.00 36.72 91 GLY A CA 1
ATOM 722 C C . GLY A 1 91 ? -12.802 -16.111 -11.214 1.00 36.72 91 GLY A C 1
ATOM 723 O O . GLY A 1 91 ? -13.271 -17.045 -11.849 1.00 36.72 91 GLY A O 1
ATOM 724 N N . LEU A 1 92 ? -13.403 -14.919 -11.189 1.00 32.16 92 LEU A N 1
ATOM 725 C CA . LEU A 1 92 ? -14.571 -14.632 -12.028 1.00 32.16 92 LEU A CA 1
ATOM 726 C C . LEU A 1 92 ? -14.241 -13.501 -13.001 1.00 32.16 92 LEU A C 1
ATOM 728 O O . LEU A 1 92 ? -13.967 -12.370 -12.595 1.00 32.16 92 LEU A O 1
ATOM 732 N N . THR A 1 93 ? -14.329 -13.787 -14.302 1.00 28.17 93 THR A N 1
ATOM 733 C CA . THR A 1 93 ? -14.771 -12.764 -15.255 1.00 28.17 93 THR A CA 1
ATOM 734 C C . THR A 1 93 ? -16.009 -12.093 -14.663 1.00 28.17 93 THR A C 1
ATOM 736 O O . THR A 1 93 ? -16.849 -12.819 -14.120 1.00 28.17 93 THR A O 1
ATOM 739 N N . PRO A 1 94 ? -16.175 -10.761 -14.739 1.00 33.00 94 PRO A N 1
ATOM 740 C CA . PRO A 1 94 ? -17.459 -10.183 -14.385 1.00 33.00 94 PRO A CA 1
ATOM 741 C C . PRO A 1 94 ? -18.506 -10.885 -15.250 1.00 33.00 94 PRO A C 1
ATOM 743 O O . PRO A 1 94 ? -18.448 -10.797 -16.476 1.00 33.00 94 PRO A O 1
ATOM 746 N N . SER A 1 95 ? -19.401 -11.651 -14.618 1.00 30.88 95 SER A N 1
ATOM 747 C CA . SER A 1 95 ? -20.607 -12.130 -15.283 1.00 30.88 95 SER A CA 1
ATOM 748 C C . SER A 1 95 ? -21.230 -10.899 -15.936 1.00 30.88 95 SER A C 1
ATOM 750 O O . SER A 1 95 ? -21.420 -9.904 -15.222 1.00 30.88 95 SER A O 1
ATOM 752 N N . PRO A 1 96 ? -21.507 -10.897 -17.252 1.00 37.84 96 PRO A N 1
ATOM 753 C CA . PRO A 1 96 ? -22.328 -9.837 -17.806 1.00 37.84 96 PRO A CA 1
ATOM 754 C C . PRO A 1 96 ? -23.610 -9.787 -16.969 1.00 37.84 96 PRO A C 1
ATOM 756 O O . PRO A 1 96 ? -24.130 -10.826 -16.542 1.00 37.84 96 PRO A O 1
ATOM 759 N N . ALA A 1 97 ? -24.036 -8.571 -16.625 1.00 37.12 97 ALA A N 1
ATOM 760 C CA . ALA A 1 97 ? -25.282 -8.355 -15.906 1.00 37.12 97 ALA A CA 1
ATOM 761 C C . ALA A 1 97 ? -26.412 -9.126 -16.616 1.00 37.12 97 ALA A C 1
ATOM 763 O O . ALA A 1 97 ? -26.367 -9.247 -17.843 1.00 37.12 97 ALA A O 1
ATOM 764 N N . PRO A 1 98 ? -27.395 -9.673 -15.881 1.00 32.62 98 PRO A N 1
ATOM 765 C CA . PRO A 1 98 ? -28.453 -10.451 -16.501 1.00 32.62 98 PRO A CA 1
ATOM 766 C C . PRO A 1 98 ? -29.168 -9.602 -17.560 1.00 32.62 98 PRO A C 1
ATOM 768 O O . PRO A 1 98 ? -29.467 -8.428 -17.343 1.00 32.62 98 PRO A O 1
ATOM 771 N N . GLU A 1 99 ? -29.405 -10.222 -18.713 1.00 36.72 99 GLU A N 1
ATOM 772 C CA . GLU A 1 99 ? -29.786 -9.621 -20.002 1.00 36.72 99 GLU A CA 1
ATOM 773 C C . GLU A 1 99 ? -31.057 -8.747 -19.958 1.00 36.72 99 GLU A C 1
ATOM 775 O O . GLU A 1 99 ? -31.305 -7.938 -20.848 1.00 36.72 99 GLU A O 1
ATOM 780 N N . TRP A 1 100 ? -31.827 -8.820 -18.871 1.00 38.75 100 TRP A N 1
ATOM 781 C CA . TRP A 1 100 ? -33.002 -7.981 -18.635 1.00 38.75 100 TRP A CA 1
ATOM 782 C C . TRP A 1 100 ? -32.682 -6.542 -18.179 1.00 38.75 100 TRP A C 1
ATOM 784 O O . TRP A 1 100 ? -33.601 -5.737 -18.042 1.00 38.75 100 TRP A O 1
ATOM 794 N N . LEU A 1 101 ? -31.407 -6.190 -17.961 1.00 31.33 101 LEU A N 1
ATOM 795 C CA . LEU A 1 101 ? -30.965 -4.842 -17.555 1.00 31.33 101 LEU A CA 1
ATOM 796 C C . LEU A 1 101 ? -30.415 -3.962 -18.693 1.00 31.33 101 LEU A C 1
ATOM 798 O O . LEU A 1 101 ? -30.025 -2.822 -18.441 1.00 31.33 101 LEU A O 1
ATOM 802 N N . THR A 1 102 ? -30.398 -4.436 -19.940 1.00 38.56 102 THR A N 1
ATOM 803 C CA . THR A 1 102 ? -29.951 -3.646 -21.101 1.00 38.56 102 THR A CA 1
ATOM 804 C C . THR A 1 102 ? -31.110 -3.269 -22.014 1.00 38.56 102 THR A C 1
ATOM 806 O O . THR A 1 102 ? -31.471 -4.011 -22.921 1.00 38.56 102 THR A O 1
ATOM 809 N N . THR A 1 103 ? -31.658 -2.069 -21.831 1.00 32.81 103 THR A N 1
ATOM 810 C CA . THR A 1 103 ? -32.401 -1.373 -22.892 1.00 32.81 103 THR A CA 1
ATOM 811 C C . THR A 1 103 ? -31.419 -0.641 -23.815 1.00 32.81 103 THR A C 1
ATOM 813 O O . THR A 1 103 ? -30.458 -0.036 -23.327 1.00 32.81 103 THR A O 1
ATOM 816 N N . PRO A 1 104 ? -31.633 -0.634 -25.143 1.00 42.62 104 PRO A N 1
ATOM 817 C CA . PRO A 1 104 ? -30.764 0.085 -26.060 1.00 42.62 104 PRO A CA 1
ATOM 818 C C . PRO A 1 104 ? -31.191 1.557 -26.099 1.00 42.62 104 PRO A C 1
ATOM 820 O O . PRO A 1 104 ? -32.210 1.902 -26.690 1.00 42.62 104 PRO A O 1
ATOM 823 N N . ALA A 1 105 ? -30.419 2.439 -25.466 1.00 35.59 105 ALA A N 1
ATOM 824 C CA . ALA A 1 105 ? -30.602 3.881 -25.609 1.00 35.59 105 ALA A CA 1
ATOM 825 C C . ALA A 1 105 ? -29.424 4.484 -26.377 1.00 35.59 105 ALA A C 1
ATOM 827 O O . ALA A 1 105 ? -28.388 4.871 -25.833 1.00 35.59 105 ALA A O 1
ATOM 828 N N . THR A 1 106 ? -29.614 4.533 -27.689 1.00 40.50 106 THR A N 1
ATOM 829 C CA . THR A 1 106 ? -28.878 5.346 -28.649 1.00 40.50 106 THR A CA 1
ATOM 830 C C . THR A 1 106 ? -28.901 6.821 -28.218 1.00 40.50 106 THR A C 1
ATOM 832 O O . THR A 1 106 ? -29.919 7.328 -27.759 1.00 40.50 106 THR A O 1
ATOM 835 N N . ALA A 1 107 ? -27.781 7.518 -28.436 1.00 38.97 107 ALA A N 1
ATOM 836 C CA . ALA A 1 107 ? -27.649 8.982 -28.427 1.00 38.97 107 ALA A CA 1
ATOM 837 C C . ALA A 1 107 ? -27.751 9.732 -27.074 1.00 38.97 107 ALA A C 1
ATOM 839 O O . ALA A 1 107 ? -28.640 10.547 -26.873 1.00 38.97 107 ALA A O 1
ATOM 840 N N . SER A 1 108 ? -26.741 9.592 -26.199 1.00 36.78 108 SER A N 1
ATOM 841 C CA . SER A 1 108 ? -26.254 10.713 -25.351 1.00 36.78 108 SER A CA 1
ATOM 842 C C . SER A 1 108 ? -24.870 10.442 -24.725 1.00 36.78 108 SER A C 1
ATOM 844 O O . SER A 1 108 ? -24.611 10.702 -23.552 1.00 36.78 108 SER A O 1
ATOM 846 N N . ALA A 1 109 ? -23.934 9.882 -25.498 1.00 41.53 109 ALA A N 1
ATOM 847 C CA . ALA A 1 109 ? -22.649 9.399 -24.970 1.00 41.53 109 ALA A CA 1
ATOM 848 C C . ALA A 1 109 ? -21.616 10.498 -24.628 1.00 41.53 109 ALA A C 1
ATOM 850 O O . ALA A 1 109 ? -20.554 10.188 -24.098 1.00 41.53 109 ALA A O 1
ATOM 851 N N . ARG A 1 110 ? -21.884 11.784 -24.904 1.00 39.53 110 ARG A N 1
ATOM 852 C CA . ARG A 1 110 ? -20.886 12.858 -24.691 1.00 39.53 110 ARG A CA 1
ATOM 853 C C . ARG A 1 110 ? -21.096 13.711 -23.440 1.00 39.53 110 ARG A C 1
ATOM 855 O O . ARG A 1 110 ? -20.129 14.288 -22.959 1.00 39.53 110 ARG A O 1
ATOM 862 N N . ASN A 1 111 ? -22.298 13.739 -22.859 1.00 37.56 111 ASN A N 1
ATOM 863 C CA . ASN A 1 111 ? -22.600 14.622 -21.719 1.00 37.56 111 ASN A CA 1
ATOM 864 C C . ASN A 1 111 ? -22.737 13.907 -20.362 1.00 37.56 111 ASN A C 1
ATOM 866 O O . ASN A 1 111 ? -22.799 14.578 -19.334 1.00 37.56 111 ASN A O 1
ATOM 870 N N . LEU A 1 112 ? -22.673 12.569 -20.324 1.00 38.06 112 LEU A N 1
ATOM 871 C CA . LEU A 1 112 ? -22.598 11.791 -19.076 1.00 38.06 112 LEU A CA 1
ATOM 872 C C . LEU A 1 112 ? -21.146 11.522 -18.614 1.00 38.06 112 LEU A C 1
ATOM 874 O O . LEU A 1 112 ? -20.919 11.076 -17.495 1.00 38.06 112 LEU A O 1
ATOM 878 N N . SER A 1 113 ? -20.148 11.845 -19.448 1.00 43.12 113 SER A N 1
ATOM 879 C CA . SER A 1 113 ? -18.732 11.503 -19.225 1.00 43.12 113 SER A CA 1
ATOM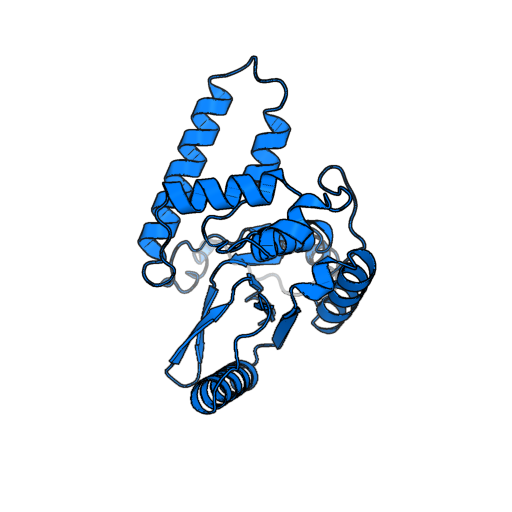 880 C C . SER A 1 113 ? -17.972 12.444 -18.276 1.00 43.12 113 SER A C 1
ATOM 882 O O . SER A 1 113 ? -16.834 12.149 -17.923 1.00 43.12 113 SER A O 1
ATOM 884 N N . ARG A 1 114 ? -18.551 13.584 -17.866 1.00 39.28 114 ARG A N 1
ATOM 885 C CA . ARG A 1 114 ? -17.879 14.540 -16.956 1.00 39.28 114 ARG A CA 1
ATOM 886 C C . ARG A 1 114 ? -18.317 14.438 -15.495 1.00 39.28 114 ARG A C 1
ATOM 888 O O . ARG A 1 114 ? -17.594 14.918 -14.633 1.00 39.28 114 ARG A O 1
ATOM 895 N N . LYS A 1 115 ? -19.461 13.811 -15.201 1.00 36.59 115 LYS A N 1
ATOM 896 C CA . LYS A 1 115 ? -19.969 13.669 -13.823 1.00 36.59 115 LYS A CA 1
ATOM 897 C C . LYS A 1 115 ? -19.515 12.387 -13.108 1.00 36.59 115 LYS A C 1
ATOM 899 O O . LYS A 1 115 ? -19.706 12.295 -11.907 1.00 36.59 115 LYS A O 1
ATOM 904 N N . THR A 1 116 ? -18.882 11.439 -13.799 1.00 42.53 116 THR A N 1
ATOM 905 C CA . THR A 1 116 ? -18.503 10.121 -13.245 1.00 42.53 116 THR A CA 1
ATOM 906 C C . THR A 1 116 ? -17.008 9.954 -12.943 1.00 42.53 116 THR A C 1
ATOM 908 O O . THR A 1 116 ? -16.644 9.0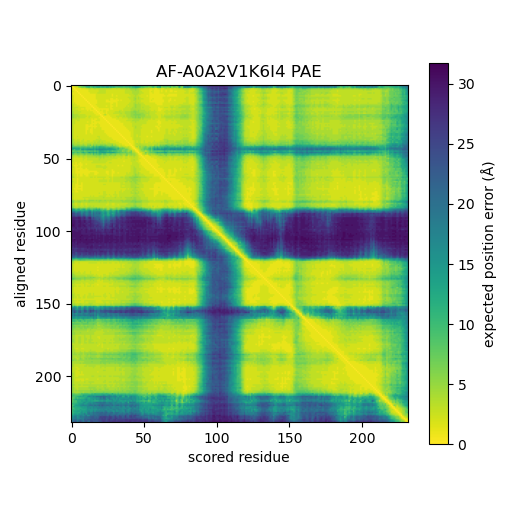91 -12.148 1.00 42.53 116 THR A O 1
ATOM 911 N N . ALA A 1 117 ? -16.128 10.784 -13.515 1.00 44.41 117 ALA A N 1
ATOM 912 C CA . ALA A 1 117 ? -14.678 10.664 -13.310 1.00 44.41 117 ALA A CA 1
ATOM 913 C C . ALA A 1 117 ? -14.227 11.074 -11.892 1.00 44.41 117 ALA A C 1
ATOM 915 O O . ALA A 1 117 ? -13.258 10.536 -11.364 1.00 44.41 117 ALA A O 1
ATOM 916 N N . THR A 1 118 ? -14.948 11.990 -11.239 1.00 45.56 118 THR A N 1
ATOM 917 C CA . THR A 1 118 ? -14.608 12.517 -9.904 1.00 45.56 118 THR A CA 1
ATOM 918 C C . THR A 1 118 ? -14.972 11.570 -8.752 1.00 45.56 118 THR A C 1
ATOM 920 O O . THR A 1 118 ? -14.504 11.763 -7.631 1.00 45.56 118 THR A O 1
ATOM 923 N N . GLU A 1 119 ? -15.775 10.534 -9.008 1.00 54.62 119 GLU A N 1
ATOM 924 C CA . GLU A 1 119 ? -16.255 9.573 -7.998 1.00 54.62 119 GLU A CA 1
ATOM 925 C C . GLU A 1 119 ? -15.573 8.200 -8.084 1.00 54.62 119 GLU A C 1
ATOM 927 O O . GLU A 1 119 ? -15.817 7.323 -7.249 1.00 54.62 119 GLU A O 1
ATOM 932 N N . GLN A 1 120 ? -14.701 7.988 -9.074 1.00 70.62 120 GLN A N 1
ATOM 933 C CA . GLN A 1 120 ? -14.060 6.695 -9.260 1.00 70.62 120 GLN A CA 1
ATOM 934 C C . GLN A 1 120 ? -13.100 6.401 -8.100 1.00 70.62 120 GLN A C 1
ATOM 936 O O . GLN A 1 120 ? -12.093 7.076 -7.894 1.00 70.62 120 GLN A O 1
ATOM 941 N N . ARG A 1 121 ? -13.423 5.365 -7.320 1.00 87.81 121 ARG A N 1
ATOM 942 C CA . ARG A 1 121 ? -12.588 4.910 -6.204 1.00 87.81 121 ARG A CA 1
ATOM 943 C C . ARG A 1 121 ? -11.297 4.287 -6.726 1.00 87.81 121 ARG A C 1
ATOM 945 O O . ARG A 1 121 ? -11.336 3.283 -7.440 1.00 87.81 121 ARG A O 1
ATOM 952 N N . ILE A 1 122 ? -10.158 4.829 -6.305 1.00 92.50 122 ILE A N 1
ATOM 953 C CA . ILE A 1 122 ? -8.845 4.235 -6.562 1.00 92.50 122 ILE A CA 1
ATOM 954 C C . ILE A 1 122 ? -8.586 3.161 -5.506 1.00 92.50 122 ILE A C 1
ATOM 956 O O . ILE A 1 122 ? -8.528 3.454 -4.313 1.00 92.50 122 ILE A O 1
ATOM 960 N N . LYS A 1 123 ? -8.463 1.903 -5.936 1.00 94.81 123 LYS A N 1
ATOM 961 C CA . LYS A 1 123 ? -8.168 0.778 -5.040 1.00 94.81 123 LYS A CA 1
ATOM 962 C C . LYS A 1 123 ? -6.658 0.606 -4.886 1.00 94.81 123 LYS A C 1
ATOM 964 O O . LYS A 1 123 ? -5.975 0.391 -5.886 1.00 94.81 123 LYS A O 1
ATOM 969 N N . ILE A 1 124 ? -6.175 0.646 -3.648 1.00 95.81 124 ILE A N 1
ATOM 970 C CA . ILE A 1 124 ? -4.775 0.384 -3.293 1.00 95.81 124 ILE A CA 1
ATOM 971 C C . ILE A 1 124 ? -4.692 -0.994 -2.643 1.00 95.81 124 ILE A C 1
ATOM 973 O O . ILE A 1 124 ? -5.348 -1.244 -1.634 1.00 95.81 124 ILE A O 1
ATOM 977 N N . PHE A 1 125 ? -3.897 -1.889 -3.212 1.00 95.69 125 PHE A N 1
ATOM 978 C CA . PHE A 1 125 ? -3.692 -3.242 -2.703 1.00 95.69 125 PHE A CA 1
ATOM 979 C C . PHE A 1 125 ? -2.316 -3.346 -2.059 1.00 95.69 125 PHE A C 1
ATOM 981 O O . PHE A 1 125 ? -1.361 -2.802 -2.600 1.00 95.69 125 PHE A O 1
ATOM 988 N N . THR A 1 126 ? -2.207 -4.055 -0.940 1.00 95.38 126 THR A N 1
ATOM 989 C CA . THR A 1 126 ? -0.912 -4.426 -0.357 1.00 95.38 126 THR A CA 1
ATOM 990 C C . THR A 1 126 ? -0.486 -5.801 -0.867 1.00 95.38 126 THR A C 1
ATOM 992 O O . THR A 1 126 ? -1.353 -6.637 -1.138 1.00 95.38 126 THR A O 1
ATOM 995 N N . GLN A 1 127 ? 0.818 -6.067 -0.974 1.00 94.19 127 GLN A N 1
ATOM 996 C CA . GLN A 1 127 ? 1.353 -7.378 -1.389 1.00 94.19 127 GLN A CA 1
ATOM 997 C C . GLN A 1 127 ? 0.652 -7.913 -2.652 1.00 94.19 127 GLN A C 1
ATOM 999 O O . GLN A 1 127 ? 0.249 -9.074 -2.717 1.00 94.19 127 GLN A O 1
ATOM 1004 N N . TYR A 1 128 ? 0.413 -7.046 -3.639 1.00 94.19 128 TYR A N 1
ATOM 1005 C CA . TYR A 1 128 ? -0.383 -7.397 -4.814 1.00 94.19 128 TYR A CA 1
ATOM 1006 C C . TYR A 1 128 ? 0.400 -8.353 -5.711 1.00 94.19 128 TYR A C 1
ATOM 1008 O O . TYR A 1 128 ? 1.528 -8.057 -6.106 1.00 94.19 128 TYR A O 1
ATOM 1016 N N . GLU A 1 129 ? -0.206 -9.490 -6.040 1.00 93.12 129 GLU A N 1
ATOM 1017 C CA . GLU A 1 129 ? 0.433 -10.523 -6.847 1.00 93.12 129 GLU A CA 1
ATOM 1018 C C . GLU A 1 129 ? 0.403 -10.189 -8.343 1.00 93.12 129 GLU A C 1
ATOM 1020 O O . GLU A 1 129 ? -0.652 -9.926 -8.927 1.00 93.12 129 GLU A O 1
ATOM 1025 N N . ILE A 1 130 ? 1.567 -10.281 -8.978 1.00 93.25 130 ILE A N 1
ATOM 1026 C CA . ILE A 1 130 ? 1.782 -9.976 -10.389 1.00 93.25 130 ILE A CA 1
ATOM 1027 C C . ILE A 1 130 ? 2.484 -11.158 -11.039 1.00 93.25 130 ILE A C 1
ATOM 1029 O O . ILE A 1 130 ? 3.554 -11.571 -10.599 1.00 93.25 130 ILE A O 1
ATOM 1033 N N . ILE A 1 131 ? 1.899 -11.671 -12.120 1.00 93.00 131 ILE A N 1
ATOM 1034 C CA . ILE A 1 131 ? 2.535 -12.676 -12.971 1.00 93.00 131 ILE A CA 1
ATOM 1035 C C . ILE A 1 131 ? 3.093 -11.966 -14.203 1.00 93.00 131 ILE A C 1
ATOM 1037 O O . ILE A 1 131 ? 2.336 -11.370 -14.969 1.00 93.00 131 ILE A O 1
ATOM 1041 N N . ALA A 1 132 ? 4.412 -12.006 -14.383 1.00 91.88 132 ALA A N 1
ATOM 1042 C CA . ALA A 1 132 ? 5.098 -11.391 -15.517 1.00 91.88 132 ALA A CA 1
ATOM 1043 C C . ALA A 1 132 ? 6.275 -12.265 -15.962 1.00 91.88 132 ALA A C 1
ATOM 1045 O O . ALA A 1 132 ? 7.046 -12.747 -15.132 1.00 91.88 132 ALA A O 1
ATOM 1046 N N . SER A 1 133 ? 6.411 -12.481 -17.274 1.00 92.44 133 SER A N 1
ATOM 1047 C CA . SER A 1 133 ? 7.465 -13.329 -17.861 1.00 92.44 133 SER A CA 1
ATOM 1048 C C . SER A 1 133 ? 7.572 -14.723 -17.211 1.00 92.44 133 SER A C 1
ATOM 1050 O O . SER A 1 133 ? 8.670 -15.209 -16.953 1.00 92.44 133 SER A O 1
ATOM 1052 N N . GLY A 1 134 ? 6.433 -15.344 -16.873 1.00 90.38 134 GLY A N 1
ATOM 1053 C CA . GLY A 1 134 ? 6.384 -16.660 -16.218 1.00 90.38 134 GLY A CA 1
ATOM 1054 C C . GLY A 1 134 ? 6.837 -16.683 -14.752 1.00 90.38 134 GLY A C 1
ATOM 1055 O O . GLY A 1 134 ? 6.927 -17.756 -14.165 1.00 90.38 134 GLY A O 1
ATOM 1056 N N . ARG A 1 135 ? 7.117 -15.523 -14.145 1.00 90.50 135 ARG A N 1
ATOM 1057 C CA . ARG A 1 135 ? 7.507 -15.393 -12.736 1.00 90.50 135 ARG A CA 1
ATOM 1058 C C . ARG A 1 135 ? 6.426 -14.681 -11.928 1.00 90.50 135 ARG A C 1
ATOM 1060 O O . ARG A 1 135 ? 5.705 -13.828 -12.445 1.00 90.50 135 ARG A O 1
ATOM 1067 N N . GLN A 1 136 ? 6.342 -15.040 -10.651 1.00 91.56 136 GLN A N 1
ATOM 1068 C CA . GLN A 1 136 ? 5.454 -14.418 -9.676 1.00 91.56 136 GLN A CA 1
ATOM 1069 C C . GLN A 1 136 ? 6.210 -13.342 -8.891 1.00 91.56 136 GLN A C 1
ATOM 1071 O O . GLN A 1 136 ? 7.310 -13.572 -8.390 1.00 91.56 136 GLN A O 1
ATOM 1076 N N . TYR A 1 137 ? 5.593 -12.175 -8.766 1.00 92.44 137 TYR A N 1
ATOM 1077 C CA . TYR A 1 137 ? 6.086 -11.035 -8.007 1.00 92.44 137 TYR A CA 1
ATOM 1078 C C . TYR A 1 137 ? 4.998 -10.526 -7.064 1.00 92.44 137 TYR A C 1
ATOM 1080 O O . TYR A 1 137 ? 3.810 -10.682 -7.334 1.00 92.44 137 TYR A O 1
ATOM 1088 N N . PHE A 1 138 ? 5.412 -9.868 -5.985 1.00 92.25 138 PHE A N 1
ATOM 1089 C CA . PHE A 1 138 ? 4.524 -9.156 -5.069 1.00 92.25 138 PHE A CA 1
ATOM 1090 C C . PHE A 1 138 ? 5.000 -7.715 -4.951 1.00 92.25 138 PHE A C 1
ATOM 1092 O O . PHE A 1 138 ? 6.193 -7.497 -4.731 1.00 92.25 138 PHE A O 1
ATOM 1099 N N . GLY A 1 139 ? 4.105 -6.757 -5.168 1.00 92.50 139 GLY A N 1
ATOM 1100 C CA . GLY A 1 139 ? 4.368 -5.338 -4.931 1.00 92.50 139 GLY A CA 1
ATOM 1101 C C . GLY A 1 139 ? 3.861 -4.918 -3.557 1.00 92.50 139 GLY A C 1
ATOM 1102 O O . GLY A 1 139 ? 2.734 -5.277 -3.211 1.00 92.50 139 GLY A O 1
ATOM 1103 N N . ASP A 1 140 ? 4.657 -4.160 -2.800 1.00 94.31 140 ASP A N 1
ATOM 1104 C CA . ASP A 1 140 ? 4.314 -3.767 -1.424 1.00 94.31 140 ASP A CA 1
ATOM 1105 C C . ASP A 1 140 ? 2.987 -3.014 -1.383 1.00 94.31 140 ASP A C 1
ATOM 1107 O O . ASP A 1 140 ? 2.087 -3.388 -0.632 1.00 94.31 140 ASP A O 1
ATOM 1111 N N . LEU A 1 141 ? 2.838 -2.028 -2.276 1.00 96.00 141 LEU A N 1
ATOM 1112 C CA . LEU A 1 141 ? 1.575 -1.389 -2.627 1.00 96.00 141 LEU A CA 1
ATOM 1113 C C . LEU A 1 141 ? 1.366 -1.421 -4.141 1.00 96.00 141 LEU A C 1
ATOM 1115 O O . LEU A 1 141 ? 2.310 -1.276 -4.915 1.00 96.00 141 LEU A O 1
ATOM 1119 N N . ALA A 1 142 ? 0.121 -1.543 -4.587 1.00 96.56 142 ALA A N 1
ATOM 1120 C CA . ALA A 1 142 ? -0.216 -1.491 -6.002 1.00 96.56 142 ALA A CA 1
ATOM 1121 C C . ALA A 1 142 ? -1.547 -0.792 -6.271 1.00 96.56 142 ALA A C 1
ATOM 1123 O O . ALA A 1 142 ? -2.502 -0.898 -5.499 1.00 96.56 142 ALA A O 1
ATOM 1124 N N . ILE A 1 143 ? -1.621 -0.150 -7.436 1.00 96.62 143 ILE A N 1
ATOM 1125 C CA . ILE A 1 143 ? -2.845 0.368 -8.050 1.00 96.62 143 ILE A CA 1
ATOM 1126 C C . ILE A 1 143 ? -3.008 -0.351 -9.399 1.00 96.62 143 ILE A C 1
ATOM 1128 O O . ILE A 1 143 ? -2.559 0.150 -10.435 1.00 96.62 143 ILE A O 1
ATOM 1132 N N . PRO A 1 144 ? -3.622 -1.550 -9.418 1.00 94.94 144 PRO A N 1
ATOM 1133 C CA . PRO A 1 144 ? -3.669 -2.394 -10.612 1.00 94.94 144 PRO A CA 1
ATOM 1134 C C . PRO A 1 144 ? -4.398 -1.753 -11.791 1.00 94.94 144 PRO A C 1
ATOM 1136 O O . PRO A 1 144 ? -4.006 -1.968 -12.933 1.00 94.94 144 PRO A O 1
ATOM 1139 N N . SER A 1 145 ? -5.411 -0.919 -11.528 1.00 93.56 145 SER A N 1
ATOM 1140 C CA . SER A 1 145 ? -6.152 -0.201 -12.575 1.00 93.56 145 SER A CA 1
ATOM 1141 C C . SER A 1 145 ? -5.275 0.733 -13.414 1.00 93.56 145 SER A C 1
ATOM 1143 O O . SER A 1 145 ? -5.656 1.058 -14.530 1.00 93.56 145 SER A O 1
ATOM 1145 N N . HIS A 1 146 ? -4.109 1.128 -12.896 1.00 94.12 146 HIS A N 1
ATOM 1146 C CA . HIS A 1 146 ? -3.139 1.987 -13.581 1.00 94.12 146 HIS A CA 1
ATOM 1147 C C . HIS A 1 146 ? -1.801 1.270 -13.819 1.00 94.12 146 HIS A C 1
ATOM 1149 O O . HIS A 1 146 ? -0.839 1.889 -14.261 1.00 94.12 146 HIS A O 1
ATOM 1155 N N . LYS A 1 147 ? -1.719 -0.032 -13.499 1.00 95.94 147 LYS A N 1
ATOM 1156 C CA . LYS A 1 147 ? -0.476 -0.814 -13.473 1.00 95.94 147 LYS A CA 1
ATOM 1157 C C . LYS A 1 147 ? 0.666 -0.096 -12.738 1.00 95.94 147 LYS A C 1
ATOM 1159 O O . LYS A 1 147 ? 1.792 -0.033 -13.225 1.00 95.94 147 LYS A O 1
ATOM 1164 N N . ILE A 1 148 ? 0.394 0.431 -11.546 1.00 97.25 148 ILE A N 1
ATOM 1165 C CA . ILE A 1 148 ? 1.411 1.074 -10.700 1.00 97.25 148 ILE A CA 1
ATOM 1166 C C . ILE A 1 148 ? 1.732 0.164 -9.520 1.00 97.2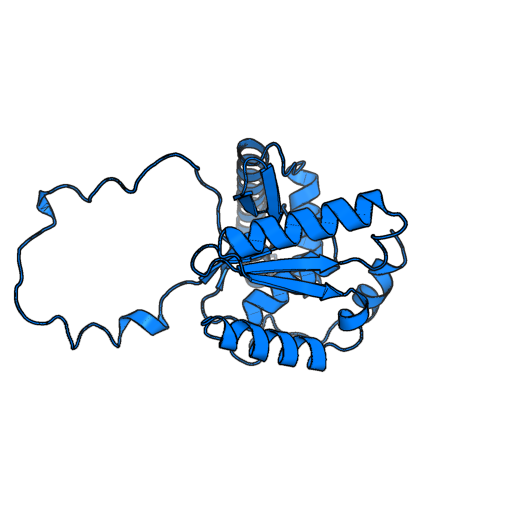5 148 ILE A C 1
ATOM 1168 O O . ILE A 1 148 ? 0.819 -0.342 -8.868 1.00 97.25 148 ILE A O 1
ATOM 1172 N N . ILE A 1 149 ? 3.017 0.001 -9.225 1.00 95.69 149 ILE A N 1
ATOM 1173 C CA . ILE A 1 149 ? 3.527 -0.584 -7.984 1.00 95.69 149 ILE A CA 1
ATOM 1174 C C . ILE A 1 149 ? 4.308 0.505 -7.263 1.00 95.69 149 ILE A C 1
ATOM 1176 O O . ILE A 1 149 ? 5.099 1.207 -7.896 1.00 95.69 149 ILE A O 1
ATOM 1180 N N . ILE A 1 150 ? 4.112 0.623 -5.954 1.00 95.31 150 ILE A N 1
ATOM 1181 C CA . ILE A 1 150 ? 5.004 1.387 -5.092 1.00 95.31 150 ILE A CA 1
ATOM 1182 C C . ILE A 1 150 ? 5.753 0.399 -4.198 1.00 95.31 150 ILE A C 1
ATOM 1184 O O . ILE A 1 150 ? 5.122 -0.368 -3.471 1.00 95.31 150 ILE A O 1
ATOM 1188 N N . GLU A 1 151 ? 7.080 0.391 -4.301 1.00 92.56 151 GLU A N 1
ATOM 1189 C CA . GLU A 1 151 ? 7.966 -0.480 -3.521 1.00 92.56 151 GLU A CA 1
ATOM 1190 C C . GLU A 1 151 ? 8.727 0.356 -2.491 1.00 92.56 151 GLU A C 1
ATOM 1192 O O . GLU A 1 151 ? 9.306 1.392 -2.838 1.00 92.56 151 GLU A O 1
ATOM 1197 N N . PHE A 1 152 ? 8.719 -0.090 -1.239 1.00 89.38 152 PHE A N 1
ATOM 1198 C CA . PHE A 1 152 ? 9.473 0.524 -0.157 1.00 89.38 152 PHE A CA 1
ATOM 1199 C C . PHE A 1 152 ? 10.788 -0.240 0.022 1.00 89.38 152 PHE A C 1
ATOM 1201 O O . PHE A 1 152 ? 10.799 -1.420 0.366 1.00 89.38 152 PHE A O 1
ATOM 1208 N N . ASP A 1 153 ? 11.906 0.426 -0.252 1.00 81.69 153 ASP A N 1
ATOM 1209 C CA . ASP A 1 153 ? 13.237 -0.151 -0.096 1.00 81.69 153 ASP A CA 1
ATOM 1210 C C . ASP A 1 153 ? 13.823 0.294 1.247 1.00 81.69 153 ASP A C 1
ATOM 1212 O O . ASP A 1 153 ? 14.118 1.473 1.452 1.00 81.69 153 ASP A O 1
ATOM 1216 N N . GLY A 1 154 ? 13.985 -0.658 2.168 1.00 60.72 154 GLY A N 1
ATOM 1217 C CA . GLY A 1 154 ? 14.477 -0.438 3.535 1.00 60.72 154 GLY A CA 1
ATOM 1218 C C . GLY A 1 154 ? 15.962 -0.074 3.642 1.00 60.72 154 GLY A C 1
ATOM 1219 O O . GLY A 1 154 ? 16.535 -0.210 4.715 1.00 60.72 154 GLY A O 1
ATOM 1220 N N . GLY A 1 155 ? 16.591 0.381 2.555 1.00 54.09 155 GLY A N 1
ATOM 1221 C CA . GLY A 1 155 ? 18.026 0.638 2.486 1.00 54.09 155 GLY A CA 1
ATOM 1222 C C . GLY A 1 155 ? 18.840 -0.661 2.441 1.00 54.09 155 GLY A C 1
ATOM 1223 O O . GLY A 1 155 ? 18.679 -1.554 3.261 1.00 54.09 155 GLY A O 1
ATOM 1224 N N . GLU A 1 156 ? 19.734 -0.756 1.456 1.00 54.38 156 GLU A N 1
ATOM 1225 C CA . GLU A 1 156 ? 20.697 -1.853 1.257 1.00 54.38 156 GLU A CA 1
ATOM 1226 C C . GLU A 1 156 ? 20.125 -3.264 1.015 1.00 54.38 156 GLU A C 1
ATOM 1228 O O . GLU A 1 156 ? 20.177 -4.144 1.871 1.00 54.38 156 GLU A O 1
ATOM 1233 N N . LYS A 1 157 ? 19.721 -3.561 -0.230 1.00 55.44 157 LYS A N 1
ATOM 1234 C CA . LYS A 1 157 ? 19.472 -4.957 -0.657 1.00 55.44 157 LYS A CA 1
ATOM 1235 C C . LYS A 1 157 ? 20.253 -5.463 -1.867 1.00 55.44 157 LYS A C 1
ATOM 1237 O O . LYS A 1 157 ? 20.020 -6.581 -2.317 1.00 55.44 157 LYS A O 1
ATOM 1242 N N . ILE A 1 158 ? 21.246 -4.725 -2.362 1.00 60.31 158 ILE A N 1
ATOM 1243 C CA . ILE A 1 158 ? 22.084 -5.194 -3.480 1.00 60.31 158 ILE A CA 1
ATOM 1244 C C . ILE A 1 158 ? 23.538 -5.309 -3.028 1.00 60.31 158 ILE A C 1
ATOM 1246 O O . ILE A 1 158 ? 24.385 -4.495 -3.376 1.00 60.31 158 ILE A O 1
ATOM 1250 N N . GLN A 1 159 ? 23.818 -6.338 -2.231 1.00 64.25 159 GLN A N 1
ATOM 1251 C CA . GLN A 1 159 ? 25.166 -6.594 -1.711 1.00 64.25 159 GLN A CA 1
ATOM 1252 C C . GLN A 1 159 ? 25.988 -7.532 -2.617 1.00 64.25 159 GLN A C 1
ATOM 1254 O O . GLN A 1 159 ? 27.201 -7.629 -2.460 1.00 64.25 159 GLN A O 1
ATOM 1259 N N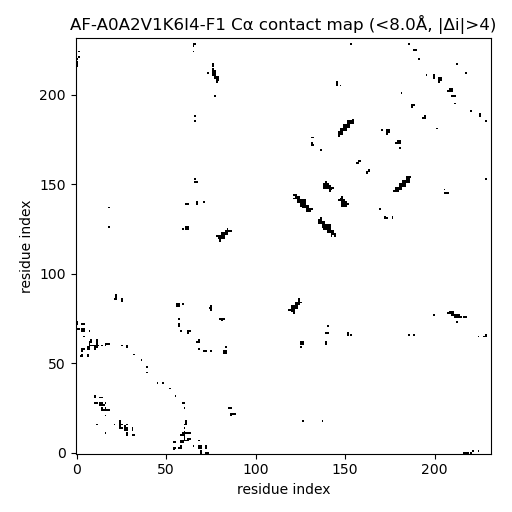 . ASN A 1 160 ? 25.365 -8.217 -3.591 1.00 76.12 160 ASN A N 1
ATOM 1260 C CA . ASN A 1 160 ? 26.064 -9.137 -4.496 1.00 76.12 160 ASN A CA 1
ATOM 1261 C C . ASN A 1 160 ? 25.528 -9.125 -5.943 1.00 76.12 160 ASN A C 1
ATOM 1263 O O . ASN A 1 160 ? 24.454 -8.599 -6.245 1.00 76.12 160 ASN A O 1
ATOM 1267 N N . SER A 1 161 ? 26.303 -9.724 -6.855 1.00 78.62 161 SER A N 1
ATOM 1268 C CA . SER A 1 161 ? 26.012 -9.773 -8.294 1.00 78.62 161 SER A CA 1
ATOM 1269 C C . SER A 1 161 ? 24.718 -10.517 -8.631 1.00 78.62 161 SER A C 1
ATOM 1271 O O . SER A 1 161 ? 24.010 -10.096 -9.542 1.00 78.62 161 SER A O 1
ATOM 1273 N N . ARG A 1 162 ? 24.358 -11.570 -7.884 1.00 80.81 162 ARG A N 1
ATOM 1274 C CA . ARG A 1 162 ? 23.106 -12.319 -8.092 1.00 80.81 162 ARG A CA 1
ATOM 1275 C C . ARG A 1 162 ? 21.878 -11.490 -7.721 1.00 80.81 162 ARG A C 1
ATOM 1277 O O . ARG A 1 162 ? 20.982 -11.363 -8.545 1.00 80.81 162 ARG A O 1
ATOM 1284 N N . ALA A 1 163 ? 21.883 -10.843 -6.557 1.00 79.56 163 ALA A N 1
ATOM 1285 C CA . ALA A 1 163 ? 20.820 -9.935 -6.127 1.00 79.56 163 ALA A CA 1
ATOM 1286 C C . ALA A 1 163 ? 20.648 -8.768 -7.111 1.00 79.56 163 ALA A C 1
ATOM 1288 O O . ALA A 1 163 ? 19.530 -8.359 -7.414 1.00 79.56 163 ALA A O 1
ATOM 1289 N N . ARG A 1 164 ? 21.756 -8.269 -7.680 1.00 82.06 164 ARG A N 1
ATOM 1290 C CA . ARG A 1 164 ? 21.716 -7.237 -8.724 1.00 82.06 164 ARG A CA 1
ATOM 1291 C C . ARG A 1 164 ? 21.064 -7.739 -10.011 1.00 82.06 164 ARG A C 1
ATOM 1293 O O . ARG A 1 164 ? 20.265 -7.017 -10.600 1.00 82.06 164 ARG A O 1
ATOM 1300 N N . ILE A 1 165 ? 21.397 -8.954 -10.447 1.00 84.25 165 ILE A N 1
ATOM 1301 C CA . ILE A 1 165 ? 20.784 -9.577 -11.627 1.00 84.25 165 ILE A CA 1
ATOM 1302 C C . ILE A 1 165 ? 19.288 -9.792 -11.387 1.00 84.25 165 ILE A C 1
ATOM 1304 O O . ILE A 1 165 ? 18.485 -9.354 -12.203 1.00 84.25 165 ILE A O 1
ATOM 1308 N N . GLU A 1 166 ? 18.897 -10.377 -10.254 1.00 85.19 166 GLU A N 1
ATOM 1309 C CA . GLU A 1 166 ? 17.489 -10.604 -9.903 1.00 85.19 166 GLU A CA 1
ATOM 1310 C C . GLU A 1 166 ? 16.690 -9.298 -9.829 1.00 85.19 166 GLU A C 1
ATOM 1312 O O . GLU A 1 166 ? 15.565 -9.228 -10.330 1.00 85.19 166 GLU A O 1
ATOM 1317 N N . PHE A 1 167 ? 17.283 -8.241 -9.269 1.00 85.69 167 PHE A N 1
ATOM 1318 C CA . PHE A 1 167 ? 16.693 -6.906 -9.239 1.00 85.69 167 PHE A CA 1
ATOM 1319 C C . PHE A 1 167 ? 16.440 -6.360 -10.653 1.00 85.69 167 PHE A C 1
ATOM 1321 O O . PHE A 1 167 ? 15.328 -5.922 -10.963 1.00 85.69 167 PHE A O 1
ATOM 1328 N N . LEU A 1 168 ? 17.449 -6.424 -11.530 1.00 88.12 168 LEU A N 1
ATOM 1329 C CA . LEU A 1 168 ? 17.336 -5.962 -12.916 1.00 88.12 168 LEU A CA 1
ATOM 1330 C C . LEU A 1 168 ? 16.330 -6.802 -13.713 1.00 88.12 168 LEU A C 1
ATOM 1332 O O . LEU A 1 168 ? 15.536 -6.252 -14.477 1.00 88.12 168 LEU A O 1
ATOM 1336 N N . GLU A 1 169 ? 16.316 -8.122 -13.516 1.00 91.31 169 GLU A N 1
ATOM 1337 C CA . GLU A 1 169 ? 15.351 -9.024 -14.145 1.00 91.31 169 GLU A CA 1
ATOM 1338 C C . GLU A 1 169 ? 13.922 -8.721 -13.702 1.00 91.31 169 GLU A C 1
ATOM 1340 O O . GLU A 1 169 ? 13.034 -8.616 -14.551 1.00 91.31 169 GLU A O 1
ATOM 1345 N N . ARG A 1 170 ? 13.694 -8.539 -12.394 1.00 91.25 170 ARG A N 1
ATOM 1346 C CA . ARG A 1 170 ? 12.393 -8.133 -11.850 1.00 91.25 170 ARG A CA 1
ATOM 1347 C C . ARG A 1 170 ? 11.939 -6.828 -12.490 1.00 91.25 170 ARG A C 1
ATOM 1349 O O . ARG A 1 170 ? 10.828 -6.768 -13.011 1.00 91.25 170 ARG A O 1
ATOM 1356 N N . GLN A 1 171 ? 12.788 -5.801 -12.481 1.00 91.00 171 GLN A N 1
ATOM 1357 C CA . GLN A 1 171 ? 12.439 -4.496 -13.036 1.00 91.00 171 GLN A CA 1
ATOM 1358 C C . GLN A 1 171 ? 12.101 -4.594 -14.527 1.00 91.00 171 GLN A C 1
ATOM 1360 O O . GLN A 1 171 ? 11.063 -4.088 -14.948 1.00 91.00 171 GLN A O 1
ATOM 1365 N N . ARG A 1 172 ? 12.920 -5.301 -15.313 1.00 94.12 172 ARG A N 1
ATOM 1366 C CA . ARG A 1 172 ? 12.662 -5.529 -16.739 1.00 94.12 172 ARG A CA 1
ATOM 1367 C C . ARG A 1 172 ? 11.334 -6.250 -16.970 1.00 94.12 172 ARG A C 1
ATOM 1369 O O . ARG A 1 172 ? 10.558 -5.826 -17.820 1.00 94.12 172 ARG A O 1
ATOM 1376 N N . ASN A 1 173 ? 11.057 -7.317 -16.222 1.00 95.12 173 ASN A N 1
ATOM 1377 C CA . ASN A 1 173 ? 9.833 -8.102 -16.390 1.00 95.12 173 ASN A CA 1
ATOM 1378 C C . ASN A 1 173 ? 8.578 -7.288 -16.055 1.00 95.12 173 ASN A C 1
ATOM 1380 O O . ASN A 1 173 ? 7.597 -7.349 -16.794 1.00 95.12 173 ASN A O 1
ATOM 1384 N N . LEU A 1 174 ? 8.618 -6.493 -14.982 1.00 93.69 174 LEU A N 1
ATOM 1385 C CA . LEU A 1 174 ? 7.511 -5.613 -14.607 1.00 93.69 174 LEU A CA 1
ATOM 1386 C C . LEU A 1 174 ? 7.279 -4.523 -15.664 1.00 93.69 174 LEU A C 1
ATOM 1388 O O . LEU A 1 174 ? 6.146 -4.357 -16.117 1.00 93.69 174 LEU A O 1
ATOM 1392 N N . LEU A 1 175 ? 8.342 -3.852 -16.122 1.00 94.12 175 LEU A N 1
ATOM 1393 C CA . LEU A 1 175 ? 8.252 -2.828 -17.170 1.00 94.12 175 LEU A CA 1
ATOM 1394 C C . LEU A 1 175 ? 7.696 -3.396 -18.483 1.00 94.12 175 LEU A C 1
ATOM 1396 O O . LEU A 1 175 ? 6.771 -2.820 -19.050 1.00 94.12 175 LEU A O 1
ATOM 1400 N N . ASN A 1 176 ? 8.184 -4.557 -18.932 1.00 95.50 176 ASN A N 1
ATOM 1401 C CA . ASN A 1 176 ? 7.697 -5.214 -20.152 1.00 95.50 176 ASN A CA 1
ATOM 1402 C C . ASN A 1 176 ? 6.223 -5.639 -20.049 1.00 95.50 176 ASN A C 1
ATOM 1404 O O . ASN A 1 176 ? 5.510 -5.651 -21.048 1.00 95.50 176 ASN A O 1
ATOM 1408 N N . ALA A 1 177 ? 5.741 -5.953 -18.844 1.00 93.00 177 ALA A N 1
ATOM 1409 C CA . ALA A 1 177 ? 4.325 -6.217 -18.582 1.00 93.00 177 ALA A CA 1
ATOM 1410 C C . ALA A 1 177 ? 3.469 -4.928 -18.482 1.00 93.00 177 ALA A C 1
ATOM 1412 O O . ALA A 1 177 ? 2.249 -4.991 -18.267 1.00 93.00 177 ALA A O 1
ATOM 1413 N N . GLY A 1 178 ? 4.088 -3.757 -18.662 1.00 95.38 178 GLY A N 1
ATOM 1414 C CA . GLY A 1 178 ? 3.459 -2.440 -18.629 1.00 95.38 178 GLY A CA 1
ATOM 1415 C C . GLY A 1 178 ? 3.274 -1.877 -17.223 1.00 95.38 178 GLY A C 1
ATOM 1416 O O . GLY A 1 178 ? 2.442 -0.991 -17.046 1.00 95.38 178 GLY A O 1
ATOM 1417 N N . TRP A 1 179 ? 3.983 -2.406 -16.222 1.00 97.12 179 TRP A N 1
ATOM 1418 C CA . TRP A 1 179 ? 3.942 -1.869 -14.866 1.00 97.12 179 TRP A CA 1
ATOM 1419 C C . TRP A 1 179 ? 4.917 -0.714 -14.690 1.00 97.12 179 TRP A C 1
ATOM 1421 O O . TRP A 1 179 ? 6.092 -0.813 -15.032 1.00 97.12 179 TRP A O 1
ATOM 1431 N N . SER A 1 180 ? 4.436 0.357 -14.072 1.00 96.50 180 SER A N 1
ATOM 1432 C CA . SER A 1 180 ? 5.269 1.431 -13.542 1.00 96.50 180 SER A CA 1
ATOM 1433 C C . SER A 1 180 ? 5.683 1.094 -12.113 1.00 96.50 180 SER A C 1
ATOM 1435 O O . SER A 1 180 ? 4.828 0.828 -11.270 1.00 96.50 180 SER A O 1
ATOM 1437 N N . VAL A 1 181 ? 6.987 1.126 -11.830 1.00 93.62 181 VAL A N 1
ATOM 1438 C CA . VAL A 1 181 ? 7.535 0.868 -10.489 1.00 93.62 181 VAL A CA 1
ATOM 1439 C C . VAL A 1 181 ? 8.010 2.184 -9.878 1.00 93.62 181 VAL A C 1
ATOM 1441 O O . VAL A 1 181 ? 8.940 2.811 -10.386 1.00 93.62 181 VAL A O 1
ATOM 1444 N N . VAL A 1 182 ? 7.371 2.608 -8.789 1.00 94.50 182 VAL A N 1
ATOM 1445 C CA . VAL A 1 182 ? 7.751 3.779 -7.991 1.00 94.50 182 VAL A CA 1
ATOM 1446 C C . VAL A 1 182 ? 8.478 3.279 -6.748 1.00 94.50 182 VAL A C 1
ATOM 1448 O O . VAL A 1 182 ? 7.867 2.682 -5.872 1.00 94.50 182 VAL A O 1
ATOM 1451 N N . ARG A 1 183 ? 9.791 3.493 -6.672 1.00 91.31 183 ARG A N 1
ATOM 1452 C CA . ARG A 1 183 ? 10.591 3.096 -5.505 1.00 91.31 183 ARG A CA 1
ATOM 1453 C C . ARG A 1 183 ? 10.700 4.252 -4.525 1.00 91.31 183 ARG A C 1
ATOM 1455 O O . ARG A 1 183 ? 10.952 5.377 -4.960 1.00 91.31 183 ARG A O 1
ATOM 1462 N N . ILE A 1 184 ? 10.512 3.953 -3.245 1.00 90.56 184 ILE A N 1
ATOM 1463 C CA . ILE A 1 184 ? 10.693 4.876 -2.127 1.00 90.56 184 ILE A CA 1
ATOM 1464 C C . ILE A 1 184 ? 11.785 4.314 -1.232 1.00 90.56 184 ILE A C 1
ATOM 1466 O O . ILE A 1 184 ? 11.645 3.218 -0.701 1.00 90.56 184 ILE A O 1
ATOM 1470 N N . ASP A 1 185 ? 12.863 5.067 -1.083 1.00 86.69 185 ASP A N 1
ATOM 1471 C CA . ASP A 1 185 ? 13.961 4.732 -0.185 1.00 86.69 185 ASP A CA 1
ATOM 1472 C C . ASP A 1 185 ? 13.629 5.187 1.242 1.00 86.69 185 ASP A C 1
ATOM 1474 O O . ASP A 1 185 ? 13.075 6.275 1.438 1.00 86.69 185 ASP A O 1
ATOM 1478 N N . SER A 1 186 ? 13.984 4.383 2.245 1.00 83.19 186 SER A N 1
ATOM 1479 C CA . SER A 1 186 ? 13.765 4.713 3.658 1.00 83.19 186 SER A CA 1
ATOM 1480 C C . SER A 1 186 ? 14.331 6.076 4.066 1.00 83.19 186 SER A C 1
ATOM 1482 O O . SER A 1 186 ? 13.714 6.790 4.859 1.00 83.19 186 SER A O 1
ATOM 1484 N N . ARG A 1 187 ? 15.441 6.519 3.462 1.00 84.25 187 ARG A N 1
ATOM 1485 C CA . ARG A 1 187 ? 16.040 7.843 3.708 1.00 84.25 187 ARG A CA 1
ATOM 1486 C C . ARG A 1 187 ? 15.109 8.987 3.316 1.00 84.25 187 ARG A C 1
ATOM 1488 O O . ARG A 1 187 ? 15.166 10.051 3.928 1.00 84.25 187 ARG A O 1
ATOM 1495 N N . GLN A 1 188 ? 14.214 8.780 2.347 1.00 85.00 188 GLN A N 1
ATOM 1496 C CA . GLN A 1 188 ? 13.225 9.788 1.951 1.00 85.00 188 GLN A CA 1
ATOM 1497 C C . GLN A 1 188 ? 12.182 10.037 3.046 1.00 85.00 188 GLN A C 1
ATOM 1499 O O . GLN A 1 188 ? 11.568 11.102 3.065 1.00 85.00 188 GLN A O 1
ATOM 1504 N N . LEU A 1 189 ? 11.999 9.106 3.992 1.00 82.00 189 LEU A N 1
ATOM 1505 C CA . LEU A 1 189 ? 11.108 9.326 5.132 1.00 82.00 189 LEU A CA 1
ATOM 1506 C C . LEU A 1 189 ? 11.591 10.483 6.016 1.00 82.00 189 LEU A C 1
ATOM 1508 O O . LEU A 1 189 ? 10.760 11.190 6.583 1.00 82.00 189 LEU A O 1
ATOM 1512 N N . ALA A 1 190 ? 12.907 10.725 6.093 1.00 80.69 190 ALA A N 1
ATOM 1513 C CA . ALA A 1 190 ? 13.475 11.841 6.853 1.00 80.69 190 ALA A CA 1
ATOM 1514 C C . ALA A 1 190 ? 13.063 13.221 6.305 1.00 80.69 190 ALA A C 1
AT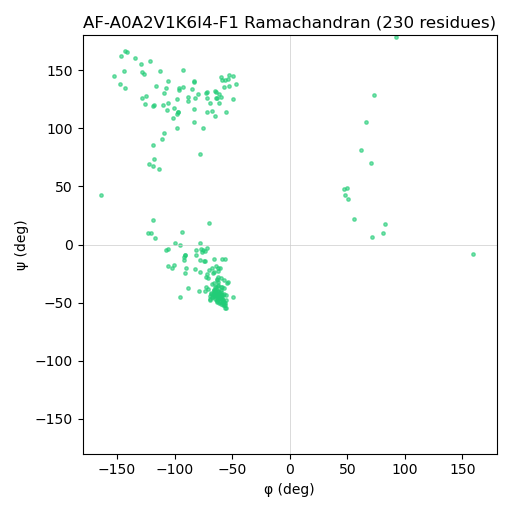OM 1516 O O . ALA A 1 190 ? 13.125 14.214 7.032 1.00 80.69 190 ALA A O 1
ATOM 1517 N N . HIS A 1 191 ? 12.588 13.276 5.056 1.00 85.75 191 HIS A N 1
ATOM 1518 C CA . HIS A 1 191 ? 12.188 14.491 4.350 1.00 85.75 191 HIS A CA 1
ATOM 1519 C C . HIS A 1 191 ? 10.716 14.400 3.890 1.00 85.75 191 HIS A C 1
ATOM 1521 O O . HIS A 1 191 ? 10.441 14.311 2.692 1.00 85.75 191 HIS A O 1
ATOM 1527 N N . PRO A 1 192 ? 9.737 14.433 4.824 1.00 83.88 192 PRO A N 1
ATOM 1528 C CA . PRO A 1 192 ? 8.314 14.220 4.537 1.00 83.88 192 PRO A CA 1
ATOM 1529 C C . PRO A 1 192 ? 7.776 15.036 3.368 1.00 83.88 192 PRO A C 1
ATOM 1531 O O . PRO A 1 192 ? 7.027 14.520 2.546 1.00 83.88 192 PRO A O 1
ATOM 1534 N N . GLN A 1 193 ? 8.120 16.324 3.330 1.00 86.25 193 GLN A N 1
ATOM 1535 C CA . GLN A 1 193 ? 7.569 17.246 2.346 1.00 86.25 193 GLN A CA 1
ATOM 1536 C C . GLN A 1 193 ? 8.081 16.923 0.941 1.00 86.25 193 GLN A C 1
ATOM 1538 O O . GLN A 1 193 ? 7.287 16.814 0.013 1.00 86.25 193 GLN A O 1
ATOM 1543 N N . GLU A 1 194 ? 9.379 16.653 0.809 1.00 91.12 194 GLU A N 1
ATOM 1544 C CA . GLU A 1 194 ? 9.989 16.242 -0.458 1.00 91.12 194 GLU A CA 1
ATOM 1545 C C . GLU A 1 194 ? 9.407 14.915 -0.956 1.00 91.12 194 GLU A C 1
ATOM 1547 O O . GLU A 1 194 ? 9.109 14.768 -2.140 1.00 91.12 194 GLU A O 1
ATOM 1552 N N . LEU A 1 195 ? 9.176 13.960 -0.048 1.00 90.69 195 LEU A N 1
ATOM 1553 C CA . LEU A 1 195 ? 8.523 12.695 -0.378 1.00 90.69 195 LEU A CA 1
ATOM 1554 C C . LEU A 1 195 ? 7.083 12.901 -0.875 1.00 90.69 195 LEU A C 1
ATOM 1556 O O . LEU A 1 195 ? 6.673 12.263 -1.845 1.00 90.69 195 LEU A O 1
ATOM 1560 N N . ILE A 1 196 ? 6.314 13.787 -0.237 1.00 92.25 196 ILE A N 1
ATOM 1561 C CA . ILE A 1 196 ? 4.947 14.133 -0.659 1.00 92.25 196 ILE A CA 1
ATOM 1562 C C . ILE A 1 196 ? 4.957 14.745 -2.055 1.00 92.25 196 ILE A C 1
ATOM 1564 O O . ILE A 1 196 ? 4.206 14.291 -2.918 1.00 92.25 196 ILE A O 1
ATOM 1568 N N . ASP A 1 197 ? 5.808 15.742 -2.284 1.00 93.62 197 ASP A N 1
ATOM 1569 C CA . ASP A 1 197 ? 5.872 16.463 -3.555 1.00 93.62 197 ASP A CA 1
ATOM 1570 C C . ASP A 1 197 ? 6.342 15.535 -4.686 1.00 93.62 197 ASP A C 1
ATOM 1572 O O . ASP A 1 197 ? 5.760 15.525 -5.776 1.00 93.62 197 ASP A O 1
ATOM 1576 N N . TYR A 1 198 ? 7.312 14.661 -4.396 1.00 95.12 198 TYR A N 1
ATOM 1577 C CA . TYR A 1 198 ? 7.726 13.583 -5.291 1.00 95.12 198 TYR A CA 1
ATOM 1578 C C . TYR A 1 198 ? 6.563 12.644 -5.630 1.00 95.12 198 TYR A C 1
ATOM 1580 O O . TYR A 1 198 ? 6.290 12.408 -6.808 1.00 95.12 198 TYR A O 1
ATOM 1588 N N . LEU A 1 199 ? 5.848 12.121 -4.629 1.00 95.19 199 LEU A N 1
ATOM 1589 C CA . LEU A 1 199 ? 4.737 11.190 -4.846 1.00 95.19 199 LEU A CA 1
ATOM 1590 C C . LEU A 1 199 ? 3.592 11.835 -5.631 1.00 95.19 199 LEU A C 1
ATOM 1592 O O . LEU A 1 199 ? 3.072 11.208 -6.550 1.00 95.19 199 LEU A O 1
ATOM 1596 N N . ILE A 1 200 ? 3.227 13.081 -5.321 1.00 95.25 200 ILE A N 1
ATOM 1597 C CA . ILE A 1 200 ? 2.210 13.838 -6.065 1.00 95.25 200 ILE A CA 1
ATOM 1598 C C . ILE A 1 200 ? 2.632 13.983 -7.526 1.00 95.25 200 ILE A C 1
ATOM 1600 O O . ILE A 1 200 ? 1.870 13.619 -8.420 1.00 95.25 200 ILE A O 1
ATOM 1604 N N . SER A 1 201 ? 3.855 14.451 -7.778 1.00 96.19 201 SER A N 1
ATOM 1605 C CA . SER A 1 201 ? 4.372 14.625 -9.137 1.00 96.19 201 SER A CA 1
ATOM 1606 C C . SER A 1 201 ? 4.374 13.305 -9.918 1.00 96.19 201 SER A C 1
ATOM 1608 O O . SER A 1 201 ? 3.823 13.217 -11.018 1.00 96.19 201 SER A O 1
ATOM 1610 N N . ARG A 1 202 ? 4.913 12.234 -9.319 1.00 96.75 202 ARG A N 1
ATOM 1611 C CA . ARG A 1 202 ? 5.020 10.918 -9.962 1.00 96.75 202 ARG A CA 1
ATOM 1612 C C . ARG A 1 202 ? 3.671 10.268 -10.225 1.00 96.75 202 ARG A C 1
ATOM 1614 O O . ARG A 1 202 ? 3.479 9.731 -11.309 1.00 96.75 202 ARG A O 1
ATOM 1621 N N . LEU A 1 203 ? 2.752 10.290 -9.265 1.00 96.31 203 LEU A N 1
ATOM 1622 C CA . LEU A 1 203 ? 1.433 9.677 -9.420 1.00 96.31 203 LEU A CA 1
ATOM 1623 C C . LEU A 1 203 ? 0.561 10.464 -10.404 1.00 96.31 203 LEU A C 1
ATOM 1625 O O . LEU A 1 203 ? -0.107 9.848 -11.232 1.00 96.31 203 LEU A O 1
ATOM 1629 N N . SER A 1 204 ? 0.636 11.799 -10.380 1.00 95.94 204 SER A N 1
ATOM 1630 C CA . SER A 1 204 ? -0.034 12.662 -11.362 1.00 95.94 204 SER A CA 1
ATOM 1631 C C . SER A 1 204 ? 0.428 12.353 -12.790 1.00 95.94 204 SER A C 1
ATOM 1633 O O . SER A 1 204 ? -0.395 12.130 -13.677 1.00 95.94 204 SER A O 1
ATOM 1635 N N . ALA A 1 205 ? 1.744 12.224 -13.003 1.00 96.31 205 ALA A N 1
ATOM 1636 C CA . ALA A 1 205 ? 2.311 11.845 -14.300 1.00 96.31 205 ALA A CA 1
ATOM 1637 C C . ALA A 1 205 ? 1.876 10.443 -14.773 1.00 96.31 205 ALA A C 1
ATOM 1639 O O . ALA A 1 205 ? 1.884 10.165 -15.969 1.00 96.31 205 ALA A O 1
ATOM 1640 N N . LEU A 1 206 ? 1.477 9.568 -13.845 1.00 95.38 206 LEU A N 1
ATOM 1641 C CA . LEU A 1 206 ? 0.945 8.230 -14.120 1.00 95.38 206 LEU A CA 1
ATOM 1642 C C . LEU A 1 206 ? -0.593 8.200 -14.215 1.00 95.38 206 LEU A C 1
ATOM 1644 O O . LEU A 1 206 ? -1.192 7.125 -14.236 1.00 95.38 206 LEU A O 1
ATOM 1648 N N . GLY A 1 207 ? -1.241 9.367 -14.273 1.00 93.19 207 GLY A N 1
ATOM 1649 C CA . GLY A 1 207 ? -2.686 9.496 -14.461 1.00 93.19 207 GLY A CA 1
ATOM 1650 C C . GLY A 1 207 ? -3.519 9.296 -13.195 1.00 93.19 207 GLY A C 1
ATOM 1651 O O . GLY A 1 207 ? -4.742 9.214 -13.285 1.00 93.19 207 GLY A O 1
ATOM 1652 N N . ILE A 1 208 ? -2.896 9.232 -12.014 1.00 94.38 208 ILE A N 1
ATOM 1653 C CA . ILE A 1 208 ? -3.624 9.163 -10.746 1.00 94.38 208 ILE A CA 1
ATOM 1654 C C . ILE A 1 208 ? -4.044 10.577 -10.332 1.00 94.38 208 ILE A C 1
ATOM 1656 O O . ILE A 1 208 ? -3.183 11.452 -10.201 1.00 94.38 208 ILE A O 1
ATOM 1660 N N . PRO A 1 209 ? -5.336 10.824 -10.054 1.00 92.50 209 PRO A N 1
ATOM 1661 C CA . PRO A 1 209 ? -5.750 12.082 -9.453 1.00 92.50 209 PRO A CA 1
ATOM 1662 C C . PRO A 1 209 ? -5.140 12.197 -8.052 1.00 92.50 209 PRO A C 1
ATOM 1664 O O . PRO A 1 209 ? -5.310 11.312 -7.212 1.00 92.50 209 PRO A O 1
ATOM 1667 N N . VAL A 1 210 ? -4.439 13.298 -7.793 1.00 94.06 210 VAL A N 1
ATOM 1668 C CA . VAL A 1 210 ? -3.738 13.546 -6.529 1.00 94.06 210 VAL A CA 1
ATOM 1669 C C . VAL A 1 210 ? -3.988 14.956 -6.010 1.00 94.06 210 VAL A C 1
ATOM 1671 O O . VAL A 1 210 ? -4.384 15.858 -6.746 1.00 94.06 210 VAL A O 1
ATOM 1674 N N . ARG A 1 211 ? -3.747 15.144 -4.715 1.00 91.12 211 ARG A N 1
ATOM 1675 C CA . ARG A 1 211 ? -3.789 16.423 -4.006 1.00 91.12 211 ARG A CA 1
ATOM 1676 C C . ARG A 1 211 ? -2.741 16.444 -2.901 1.00 91.12 211 ARG A C 1
ATOM 1678 O O . ARG A 1 211 ? -2.310 15.392 -2.429 1.00 91.12 211 ARG A O 1
ATOM 1685 N N . HIS A 1 212 ? -2.406 17.636 -2.417 1.00 87.25 212 HIS A N 1
ATOM 1686 C CA . HIS A 1 212 ? -1.676 17.750 -1.158 1.00 87.25 212 HIS A CA 1
ATOM 1687 C C . HIS A 1 212 ? -2.485 17.130 -0.009 1.00 87.25 212 HIS A C 1
ATOM 1689 O O . HIS A 1 212 ? -3.720 17.213 -0.009 1.00 87.25 212 HIS A O 1
ATOM 1695 N N . PRO A 1 213 ? -1.814 16.481 0.957 1.00 83.31 213 PRO A N 1
ATOM 1696 C CA . PRO A 1 213 ? -2.497 15.775 2.023 1.00 83.31 213 PRO A CA 1
ATOM 1697 C C . PRO A 1 213 ? -3.278 16.752 2.907 1.00 83.31 213 PRO A C 1
ATOM 1699 O O . PRO A 1 213 ? -2.773 17.787 3.335 1.00 83.31 213 PRO A O 1
ATOM 1702 N N . GLN A 1 214 ? -4.539 16.417 3.175 1.00 71.19 214 GLN A N 1
ATOM 1703 C CA . GLN A 1 214 ? -5.472 17.240 3.946 1.00 71.19 214 GLN A CA 1
ATOM 1704 C C . GLN A 1 214 ? -6.356 16.364 4.848 1.00 71.19 214 GLN A C 1
ATOM 1706 O O . GLN A 1 214 ? -6.485 15.153 4.650 1.00 71.19 214 GLN A O 1
ATOM 1711 N N . GLY A 1 215 ? -7.033 16.994 5.812 1.00 63.31 215 GLY A N 1
ATOM 1712 C CA . GLY A 1 215 ? -8.102 16.380 6.604 1.00 63.31 215 GLY A CA 1
ATOM 1713 C C . GLY A 1 215 ? -7.657 15.722 7.913 1.00 63.31 215 GLY A C 1
ATOM 1714 O O . GLY A 1 215 ? -6.485 15.679 8.260 1.00 63.31 215 GLY A O 1
ATOM 1715 N N . SER A 1 216 ? -8.624 15.178 8.658 1.00 60.16 216 SER A N 1
ATOM 1716 C CA . SER A 1 216 ? -8.441 14.728 10.053 1.00 60.16 216 SER A CA 1
ATOM 1717 C C . SER A 1 216 ? -7.489 13.540 10.248 1.00 60.16 216 SER A C 1
ATOM 1719 O O . SER A 1 216 ? -7.193 13.168 11.381 1.00 60.16 216 SER A O 1
ATOM 1721 N N . LEU A 1 217 ? -7.117 12.857 9.162 1.00 61.97 217 LEU A N 1
ATOM 1722 C CA . LEU A 1 217 ? -6.159 11.752 9.186 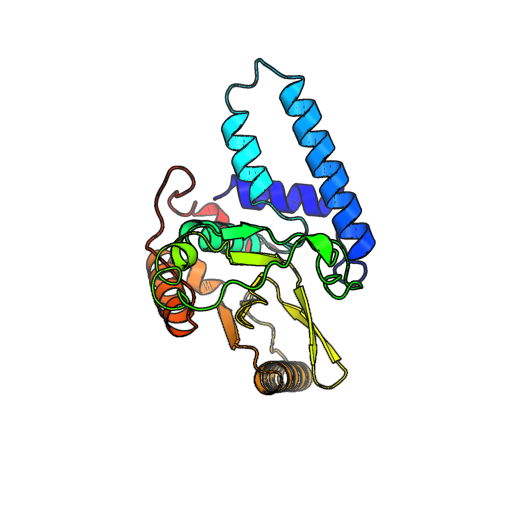1.00 61.97 217 LEU A CA 1
ATOM 1723 C C . LEU A 1 217 ? -4.722 12.230 8.980 1.00 61.97 217 LEU A C 1
ATOM 1725 O O . LEU A 1 217 ? -3.818 11.485 9.364 1.00 61.97 217 LEU A O 1
ATOM 1729 N N . TRP A 1 218 ? -4.534 13.425 8.405 1.00 67.50 218 TRP A N 1
ATOM 1730 C CA . TRP A 1 218 ? -3.237 14.052 8.194 1.00 67.50 218 TRP A CA 1
ATOM 1731 C C . TRP A 1 218 ? -2.650 14.532 9.526 1.00 67.50 218 TRP A C 1
ATOM 1733 O O . TRP A 1 218 ? -3.327 15.169 10.330 1.00 67.50 218 TRP A O 1
ATOM 1743 N N . SER A 1 219 ? -1.389 14.190 9.766 1.00 62.22 219 SER A N 1
ATOM 1744 C CA . SER A 1 219 ? -0.608 14.602 10.932 1.00 62.22 219 SER A CA 1
ATOM 1745 C C . SER A 1 219 ? 0.862 14.611 10.535 1.00 62.22 219 SER A C 1
ATOM 1747 O O . SER A 1 219 ? 1.276 13.725 9.787 1.00 62.22 219 SER A O 1
ATOM 1749 N N . THR A 1 220 ? 1.651 15.543 11.065 1.00 59.16 220 THR A N 1
ATOM 1750 C CA . THR A 1 220 ? 3.111 15.549 10.901 1.00 59.16 220 THR A CA 1
ATOM 1751 C C . THR A 1 220 ? 3.705 14.197 11.303 1.00 59.16 220 THR A C 1
ATOM 1753 O O . THR A 1 220 ? 3.179 13.531 12.200 1.00 59.16 220 THR A O 1
ATOM 1756 N N . ILE A 1 221 ? 4.775 13.776 10.622 1.00 59.09 221 ILE A N 1
ATOM 1757 C CA . ILE A 1 221 ? 5.444 12.505 10.912 1.00 59.09 221 ILE A CA 1
ATOM 1758 C C . ILE A 1 221 ? 5.992 12.529 12.348 1.00 59.09 221 ILE A C 1
ATOM 1760 O O . ILE A 1 221 ? 6.806 13.404 12.652 1.00 59.09 221 ILE A O 1
ATOM 1764 N N . PRO A 1 222 ? 5.599 11.590 13.231 1.00 60.97 222 PRO A N 1
ATOM 1765 C CA . PRO A 1 222 ? 6.289 11.394 14.500 1.00 60.97 222 PRO A CA 1
ATOM 1766 C C . PRO A 1 222 ? 7.729 10.949 14.220 1.00 60.97 222 PRO A C 1
ATOM 1768 O O . PRO A 1 222 ? 7.930 9.979 13.481 1.00 60.97 222 PRO A O 1
ATOM 1771 N N . ARG A 1 223 ? 8.723 11.651 14.782 1.00 57.69 223 ARG A N 1
ATOM 1772 C CA . ARG A 1 223 ? 10.151 11.354 14.554 1.00 57.69 223 ARG A CA 1
ATOM 1773 C C . ARG A 1 223 ? 10.502 9.916 14.930 1.00 57.69 223 ARG A C 1
ATOM 1775 O O . ARG A 1 223 ? 11.319 9.295 14.272 1.00 57.69 223 ARG A O 1
ATOM 1782 N N . GLU A 1 224 ? 9.798 9.351 15.902 1.00 60.72 224 GLU A N 1
ATOM 1783 C CA . GLU A 1 224 ? 9.987 7.987 16.384 1.00 60.72 224 GLU A CA 1
ATOM 1784 C C . GLU A 1 224 ? 9.776 6.945 15.279 1.00 60.72 224 GLU A C 1
ATOM 1786 O O . GLU A 1 224 ? 10.379 5.879 15.322 1.00 60.72 224 GLU A O 1
ATOM 1791 N N . LEU A 1 225 ? 8.940 7.243 14.277 1.00 55.66 225 LEU A N 1
ATOM 1792 C CA . LEU A 1 225 ? 8.705 6.347 13.144 1.00 55.66 225 LEU A CA 1
ATOM 1793 C C . LEU A 1 225 ? 9.846 6.391 12.118 1.00 55.66 225 LEU A C 1
ATOM 1795 O O . LEU A 1 225 ? 10.055 5.405 11.420 1.00 55.66 225 LEU A O 1
ATOM 1799 N N . LEU A 1 226 ? 10.602 7.494 12.079 1.00 55.66 226 LEU A N 1
ATOM 1800 C CA . LEU A 1 226 ? 11.835 7.629 11.294 1.00 55.66 226 LEU A CA 1
ATOM 1801 C C . LEU A 1 226 ? 12.986 6.826 11.915 1.00 55.66 226 LEU A C 1
ATOM 1803 O O . LEU A 1 226 ? 13.867 6.357 11.203 1.00 55.66 226 LEU A O 1
ATOM 1807 N N . ASP A 1 227 ? 12.944 6.626 13.234 1.00 54.38 227 ASP A N 1
ATOM 1808 C CA . ASP A 1 227 ? 13.965 5.895 13.990 1.00 54.38 227 ASP A CA 1
ATOM 1809 C C . ASP A 1 227 ? 13.667 4.388 14.137 1.00 54.38 227 ASP A C 1
ATOM 1811 O O . ASP A 1 227 ? 14.525 3.624 14.588 1.00 54.38 227 ASP A O 1
ATOM 1815 N N . LEU A 1 228 ? 12.457 3.928 13.786 1.00 49.53 228 LEU A N 1
ATOM 1816 C CA . LEU A 1 228 ? 12.077 2.509 13.867 1.00 49.53 228 LEU A CA 1
ATOM 1817 C C . LEU A 1 228 ? 12.748 1.642 12.792 1.00 49.53 228 LEU A C 1
ATOM 1819 O O . LEU A 1 228 ? 12.965 0.459 13.042 1.00 49.53 228 LEU A O 1
ATOM 1823 N N . ASP A 1 229 ? 13.140 2.232 11.662 1.00 46.38 229 ASP A N 1
ATOM 1824 C CA . ASP A 1 229 ? 13.836 1.540 10.564 1.00 46.38 229 ASP A CA 1
ATOM 1825 C C . ASP A 1 229 ? 15.310 1.222 10.891 1.00 46.38 229 ASP A C 1
ATOM 1827 O O . ASP A 1 229 ? 15.992 0.541 10.139 1.00 46.38 229 ASP A O 1
ATOM 1831 N N . ARG A 1 230 ? 15.821 1.696 12.039 1.00 41.44 230 ARG A N 1
ATOM 1832 C CA . ARG A 1 230 ? 17.178 1.397 12.535 1.00 41.44 230 ARG A CA 1
ATOM 1833 C C . ARG A 1 230 ? 17.238 0.234 13.529 1.00 41.44 230 ARG A C 1
ATOM 1835 O O . ARG A 1 230 ? 18.310 -0.048 14.057 1.00 41.44 230 ARG A O 1
ATOM 1842 N N . ARG A 1 231 ? 16.101 -0.388 13.866 1.00 34.12 231 ARG A N 1
ATOM 1843 C CA . ARG A 1 231 ? 16.007 -1.388 14.950 1.00 34.12 231 ARG A CA 1
ATOM 1844 C C . ARG A 1 231 ? 15.515 -2.773 14.522 1.00 34.12 231 ARG A C 1
ATOM 1846 O O . ARG A 1 231 ? 15.278 -3.597 15.405 1.00 34.12 231 ARG A O 1
ATOM 1853 N N . TYR A 1 232 ? 15.412 -3.040 13.221 1.00 36.06 232 TYR A N 1
ATOM 1854 C CA . TYR A 1 232 ? 15.094 -4.360 12.672 1.00 36.06 232 TYR A CA 1
ATOM 1855 C C . TYR A 1 232 ? 15.946 -4.666 11.449 1.00 36.06 232 TYR A C 1
ATOM 1857 O O . TYR A 1 232 ? 16.084 -3.754 10.611 1.00 36.06 232 TYR A O 1
#

Foldseek 3Di:
DVLLLVLLCVLLVQLVDDLVPQPSSLVRSVVVLVVVLVVLVVCVVPPCSVVNVVSSFQRHNLQPALVLSVVSLLCPQWFPQEGEDRPPDPDDDPDPDPPVPDDDDPDDPPPVVPPPPNNDHQYKYAQDWDQFPNDIGTARIDRVVLLEGEHEDLPDDPPDPVSVVVVVVVVVRSVVVVHDYHYDYLVCVVVVVVVSVVCNVVVVVSVGRTDRGDDDSDDPDDVVSSVRSVPD

Mean predicted aligned error: 10.11 Å

Secondary structure (DSSP, 8-state):
-HHHHHHHHHHHHHHT--TTSHHHHHHHHHHHHHHHHHHHHT-TT-TTHHHHHHHHHH--TT--SHHHHHHHHHHHHHSTT-EEPP---TT---PPPPGGG-----S-TTTSSSSSGGG-PPEEEEEEEEEETTEEEEEEEEEGGGTEEEEEE-S----SHHHHHHHHHHHHHHHHTT-EEEEEEGGGGG-HHHHHHHHHHHHHHTT-------STT--PPPHHHHSGGG--

Radius of gyration: 19.64 Å; Cα contacts (8 Å, |Δi|>4): 292; chains: 1; bounding box: 59×36×55 Å

Nearest PDB structures (foldseek):
  3r3p-assembly1_B  TM=8.271E-01  e=6.616E-02  Bacillus phage 0305phi8-36
  4oq2-assembly1_A  TM=5.533E-01  e=5.226E-02  Proteus vulgaris
  7of1-assembly1_b  TM=2.744E-01  e=9.915E+00  Saccharomyces cerevisiae S288C

Solvent-accessible surface area (backbone atoms only — not comparable to full-atom values): 13584 Å² total; per-residue (Å²): 83,73,63,29,27,53,46,8,49,50,36,14,63,75,24,62,51,39,80,91,46,48,70,61,21,47,53,36,32,50,51,52,52,52,53,54,51,51,54,52,69,74,37,85,83,52,92,53,55,73,59,52,51,61,34,60,60,62,34,41,37,55,38,86,47,68,66,47,27,46,48,55,52,48,47,51,40,22,25,68,62,46,39,62,47,76,86,76,70,96,84,71,76,80,71,76,74,67,78,89,77,68,78,92,76,83,88,66,86,78,78,62,65,74,80,53,69,86,69,57,66,43,48,42,25,51,42,37,79,43,81,34,90,96,41,83,45,68,29,54,30,24,32,70,97,65,32,36,31,40,38,72,42,82,64,89,79,68,90,47,72,65,50,44,50,52,52,52,50,51,52,50,33,40,43,76,70,60,35,47,78,46,78,43,53,53,74,45,62,79,40,57,67,62,45,50,55,49,50,43,55,55,39,42,76,62,72,41,71,60,48,79,69,56,64,96,68,57,64,82,82,60,68,69,67,67,57,53,73,76,74,116

pLDDT: mean 79.23, std 20.31, range [28.17, 97.25]